Protein AF-A0A5D0RYV0-F1 (afdb_monomer_lite)

Secondary structure (DSSP, 8-state):
-GGGS-HHHHHHHHHHHHHHHHHHHHHHHHHHHH---HHHHHHHHHHHHHHHHHHHHHHHHHHHHHHHHHHHHHHHHHSPP-TT-PPPS--HHHHHHHHHHHHHSHHHHHHHHHHT--HHHHHHHHHHHHHHHHHHHHHHTSPPSS-HHHHHHHH--PPTT---------TTTTTSSSHHHHHHHHTTS-HHHHHHHHHHIIIIIS------HHHHHHHHHS-SS--HHHHHHHHHHHHHHHHHHHHHHHHHHHHHHHHHHHHHHHHHHHHHHHHHHHHHHHHHHHHHHHHHGGGS-GGGHHHHHHHHHHHHHHHHHHHHHHHHHHHHHHHHHHHHHHHTT-TTHHHHH-

Foldseek 3Di:
DLVVDPPLVSLLVVLLVLLLLVLVVQLVCCCVPVVDDNLRSLVVSLCVVVVVVVVLCVVPLVVVVVVLVVVVLVLQLAAAFDPPDQDDLDCLVLLLVLLVVVCVDPVNVVQCVVQVFDPVLVVVLSVVLSVVSVVLSVVVPDDPPDPVVVVCVVPDPDDDPDDDDPPDDCPVVVVVQDDPQLVSLVVGGDNVSSVVVSVSSVVGSRDDHRNNVNLVVQVVPDDPDDDPVVNVVSSVVSNVVSVVVVVVCVVVSVVVVVVSVVVVVSVVVSVVSSSVSNSVCSVCVVVCLVCVLVVDDPVCSVVVNVVVVVVSVVVSVVSVVVVVVLVVQLVVQLVVVVVVVDPCSSSVRD

Radius of gyration: 30.21 Å; chains: 1; bounding box: 83×58×81 Å

Structure (mmCIF, N/CA/C/O backbone):
data_AF-A0A5D0RYV0-F1
#
_entry.id   AF-A0A5D0RYV0-F1
#
loop_
_atom_site.group_PDB
_atom_site.id
_atom_site.type_symbol
_atom_site.label_atom_id
_atom_site.label_alt_id
_atom_site.label_comp_id
_atom_site.label_asym_id
_atom_site.label_entity_id
_atom_site.label_seq_id
_atom_site.pdbx_PDB_ins_code
_atom_site.Cartn_x
_atom_site.Cartn_y
_atom_site.Cartn_z
_atom_site.occupancy
_atom_site.B_iso_or_equiv
_atom_site.auth_seq_id
_atom_site.auth_comp_id
_atom_site.auth_asym_id
_atom_site.auth_atom_id
_atom_site.pdbx_PDB_model_num
ATOM 1 N N . MET A 1 1 ? 30.013 5.520 -9.179 1.00 45.16 1 MET A N 1
ATOM 2 C CA . MET A 1 1 ? 29.338 6.669 -9.825 1.00 45.16 1 MET A CA 1
ATOM 3 C C . MET A 1 1 ? 27.811 6.563 -9.749 1.00 45.16 1 MET A C 1
ATOM 5 O O . MET A 1 1 ? 27.213 7.519 -9.296 1.00 45.16 1 MET A O 1
ATOM 9 N N . LEU A 1 2 ? 27.179 5.417 -10.061 1.00 42.50 2 LEU A N 1
ATOM 10 C CA . LEU A 1 2 ? 25.737 5.194 -9.787 1.00 42.50 2 LEU A CA 1
ATOM 11 C C . LEU A 1 2 ? 25.376 5.233 -8.284 1.00 42.50 2 LEU A C 1
ATOM 13 O O . LEU A 1 2 ? 24.309 5.706 -7.934 1.00 42.50 2 LEU A O 1
ATOM 17 N N . LEU A 1 3 ? 26.299 4.837 -7.399 1.00 43.41 3 LEU A N 1
ATOM 18 C CA . LEU A 1 3 ? 26.130 4.887 -5.934 1.00 43.41 3 LEU A CA 1
ATOM 19 C C . LEU A 1 3 ? 26.176 6.304 -5.315 1.00 43.41 3 LEU A C 1
ATOM 21 O O . LEU A 1 3 ? 26.036 6.427 -4.106 1.00 43.41 3 LEU A O 1
ATOM 25 N N . LEU A 1 4 ? 26.398 7.358 -6.114 1.00 51.78 4 LEU A N 1
ATOM 26 C CA . LEU A 1 4 ? 26.372 8.761 -5.656 1.00 51.78 4 LEU A CA 1
ATOM 27 C C . LEU A 1 4 ? 25.066 9.485 -6.030 1.00 51.78 4 LEU A C 1
ATOM 29 O O . LEU A 1 4 ? 24.893 10.652 -5.693 1.00 51.78 4 LEU A O 1
ATOM 33 N N . LEU A 1 5 ? 24.166 8.821 -6.759 1.00 57.91 5 LEU A N 1
ATOM 34 C CA . LEU A 1 5 ? 22.847 9.351 -7.099 1.00 57.91 5 LEU A CA 1
ATOM 35 C C . LEU A 1 5 ? 21.869 9.045 -5.961 1.00 57.91 5 LEU A C 1
ATOM 37 O O . LEU A 1 5 ? 22.015 8.022 -5.290 1.00 57.91 5 LEU A O 1
ATOM 41 N N . SER A 1 6 ? 20.851 9.892 -5.765 1.00 78.19 6 SER A N 1
ATOM 42 C CA . SER A 1 6 ? 19.806 9.602 -4.775 1.00 78.19 6 SER A CA 1
ATOM 43 C C . SER A 1 6 ? 19.172 8.230 -5.051 1.00 78.19 6 SER A C 1
ATOM 45 O O . SER A 1 6 ? 19.124 7.767 -6.201 1.00 78.19 6 SER A O 1
ATOM 47 N N . SER A 1 7 ? 18.697 7.563 -3.997 1.00 74.81 7 SER A N 1
ATOM 48 C CA . SER A 1 7 ? 18.071 6.235 -4.087 1.00 74.81 7 SER A CA 1
ATOM 49 C C . SER A 1 7 ? 16.953 6.200 -5.136 1.00 74.81 7 SER A C 1
ATOM 51 O O . SER A 1 7 ? 16.871 5.255 -5.921 1.00 74.81 7 SER A O 1
ATOM 53 N N . THR A 1 8 ? 16.172 7.275 -5.234 1.00 75.56 8 THR A N 1
ATOM 54 C CA . THR A 1 8 ? 15.093 7.450 -6.211 1.00 75.56 8 THR A CA 1
ATOM 55 C C . THR A 1 8 ? 15.603 7.489 -7.651 1.00 75.56 8 THR A C 1
ATOM 57 O O . THR A 1 8 ? 15.066 6.799 -8.515 1.00 75.56 8 THR A O 1
ATOM 60 N N . ILE A 1 9 ? 16.666 8.251 -7.929 1.00 80.25 9 ILE A N 1
ATOM 61 C CA . ILE A 1 9 ? 17.225 8.359 -9.288 1.00 80.25 9 ILE A CA 1
ATOM 62 C C . ILE A 1 9 ? 17.815 7.016 -9.727 1.00 80.25 9 ILE A C 1
ATOM 64 O O . ILE A 1 9 ? 17.598 6.571 -10.856 1.00 80.25 9 ILE A O 1
ATOM 68 N N . SER A 1 10 ? 18.521 6.341 -8.819 1.00 79.44 10 SER A N 1
ATOM 69 C CA . SER A 1 10 ? 19.072 5.009 -9.072 1.00 79.44 10 SER A CA 1
ATOM 70 C C . SER A 1 10 ? 17.969 3.992 -9.374 1.00 79.44 10 SER A C 1
ATOM 72 O O . SER A 1 10 ? 18.087 3.233 -10.338 1.00 79.44 10 SER A O 1
ATOM 74 N N . ALA A 1 11 ? 16.872 4.019 -8.609 1.00 80.31 11 ALA A N 1
ATOM 75 C CA . ALA A 1 11 ? 15.706 3.176 -8.851 1.00 80.31 11 ALA A CA 1
ATOM 76 C C . ALA A 1 11 ? 15.096 3.444 -10.235 1.00 80.31 11 ALA A C 1
ATOM 78 O O . ALA A 1 11 ? 14.917 2.503 -11.005 1.00 80.31 11 ALA A O 1
ATOM 79 N N . ILE A 1 12 ? 14.859 4.711 -10.598 1.00 84.81 12 ILE A N 1
ATOM 80 C CA . ILE A 1 12 ? 14.308 5.088 -11.911 1.00 84.81 12 ILE A CA 1
ATOM 81 C C . ILE A 1 12 ? 15.167 4.526 -13.050 1.00 84.81 12 ILE A C 1
ATOM 83 O O . ILE A 1 12 ? 14.635 3.923 -13.984 1.00 84.81 12 ILE A O 1
ATOM 87 N N . ILE A 1 13 ? 16.493 4.680 -12.977 1.00 84.56 13 ILE A N 1
ATOM 88 C CA . ILE A 1 13 ? 17.414 4.191 -14.015 1.00 84.56 13 ILE A CA 1
ATOM 89 C C . ILE A 1 13 ? 17.370 2.661 -14.114 1.00 84.56 13 ILE A C 1
ATOM 91 O O . ILE A 1 13 ? 17.275 2.120 -15.219 1.00 84.56 13 ILE A O 1
ATOM 95 N N . LEU A 1 14 ? 17.428 1.963 -12.976 1.00 83.75 14 LEU A N 1
ATOM 96 C CA . LEU A 1 14 ? 17.408 0.500 -12.932 1.00 83.75 14 LEU A CA 1
ATOM 97 C C . LEU A 1 14 ? 16.086 -0.066 -13.458 1.00 83.75 14 LEU A C 1
ATOM 99 O O . LEU A 1 14 ? 16.111 -0.952 -14.312 1.00 83.75 14 LEU A O 1
ATOM 103 N N . PHE A 1 15 ? 14.948 0.473 -13.015 1.00 84.12 15 PHE A N 1
ATOM 104 C CA . PHE A 1 15 ? 13.630 0.057 -13.494 1.00 84.12 15 PHE A CA 1
ATOM 105 C C . PHE A 1 15 ? 13.459 0.338 -14.983 1.00 84.12 15 PHE A C 1
ATOM 107 O O . PHE A 1 15 ? 13.017 -0.538 -15.720 1.00 84.12 15 PHE A O 1
ATOM 114 N N . THR A 1 16 ? 13.887 1.511 -15.451 1.00 88.06 16 THR A N 1
ATOM 115 C CA . THR A 1 16 ? 13.861 1.849 -16.879 1.00 88.06 16 THR A CA 1
ATOM 116 C C . THR A 1 16 ? 14.656 0.832 -17.701 1.00 88.06 16 THR A C 1
ATOM 118 O O . THR A 1 16 ? 14.158 0.307 -18.695 1.00 88.06 16 THR A O 1
ATOM 121 N N . LEU A 1 17 ? 15.884 0.505 -17.284 1.00 85.19 17 LEU A N 1
ATOM 122 C CA . LEU A 1 17 ? 16.716 -0.487 -17.971 1.00 85.19 17 LEU A CA 1
ATOM 123 C C . LEU A 1 17 ? 16.089 -1.882 -17.950 1.00 85.19 17 LEU A C 1
ATOM 125 O O . LEU A 1 17 ? 16.069 -2.554 -18.983 1.00 85.19 17 LEU A O 1
ATOM 129 N N . ALA A 1 18 ? 15.566 -2.309 -16.801 1.00 83.56 18 ALA A N 1
ATOM 130 C CA . ALA A 1 18 ? 14.909 -3.600 -16.658 1.00 83.56 18 ALA A CA 1
ATOM 131 C C . ALA A 1 18 ? 13.697 -3.706 -17.591 1.00 83.56 18 ALA A C 1
ATOM 133 O O . ALA A 1 18 ? 13.612 -4.651 -18.372 1.00 83.56 18 ALA A O 1
ATOM 134 N N . ILE A 1 19 ? 12.812 -2.707 -17.593 1.00 85.81 19 ILE A N 1
ATOM 135 C CA . ILE A 1 19 ? 11.618 -2.702 -18.443 1.00 85.81 19 ILE A CA 1
ATOM 136 C C . ILE A 1 19 ? 12.000 -2.716 -19.922 1.00 85.81 19 ILE A C 1
ATOM 138 O O . ILE A 1 19 ? 11.414 -3.480 -20.683 1.00 85.81 19 ILE A O 1
ATOM 142 N N . VAL A 1 20 ? 13.014 -1.955 -20.347 1.00 86.56 20 VAL A N 1
ATOM 143 C CA . VAL A 1 20 ? 13.487 -1.993 -21.744 1.00 86.56 20 VAL A CA 1
ATOM 144 C C . VAL A 1 20 ? 13.953 -3.396 -22.144 1.00 86.56 20 VAL A C 1
ATOM 146 O O . VAL A 1 20 ? 13.649 -3.847 -23.251 1.00 86.56 20 VAL A O 1
ATOM 149 N N . LEU A 1 21 ? 14.640 -4.116 -21.253 1.00 84.25 21 LEU A N 1
ATOM 150 C CA . LEU A 1 21 ? 15.069 -5.495 -21.511 1.00 84.25 21 LEU A CA 1
ATOM 151 C C . LEU A 1 21 ? 13.894 -6.471 -21.616 1.00 84.25 21 LEU A C 1
ATOM 153 O O . LEU A 1 21 ? 13.962 -7.399 -22.420 1.00 84.25 21 LEU A O 1
ATOM 157 N N . VAL A 1 22 ? 12.821 -6.242 -20.856 1.00 83.81 22 VAL A N 1
ATOM 158 C CA . VAL A 1 22 ? 11.567 -7.012 -20.935 1.00 83.81 22 VAL A CA 1
ATOM 159 C C . VAL A 1 22 ? 10.785 -6.679 -22.209 1.00 83.81 22 VAL A C 1
ATOM 161 O O . VAL A 1 22 ? 10.195 -7.562 -22.832 1.00 83.81 22 VAL A O 1
ATOM 164 N N . LEU A 1 23 ? 10.818 -5.416 -22.643 1.00 86.88 23 LEU A N 1
ATOM 165 C CA . LEU A 1 23 ? 10.125 -4.947 -23.841 1.00 86.88 23 LEU A CA 1
ATOM 166 C C . LEU A 1 23 ? 10.770 -5.478 -25.129 1.00 86.88 23 LEU A C 1
ATOM 168 O O . LEU A 1 23 ? 10.094 -5.672 -26.136 1.00 86.88 23 LEU A O 1
ATOM 172 N N . GLU A 1 24 ? 12.082 -5.706 -25.136 1.00 84.44 24 GLU A N 1
ATOM 173 C CA . GLU A 1 24 ? 12.825 -6.064 -26.348 1.00 84.44 24 GLU A CA 1
ATOM 174 C C . GLU A 1 24 ? 12.414 -7.424 -26.964 1.00 84.44 24 GLU A C 1
ATOM 176 O O . GLU A 1 24 ? 12.189 -7.473 -28.181 1.00 84.44 24 GLU A O 1
ATOM 181 N N . PRO A 1 25 ? 12.213 -8.507 -26.181 1.00 84.44 25 PRO A N 1
ATOM 182 C CA . PRO A 1 25 ? 11.562 -9.731 -26.650 1.00 84.44 25 PRO A CA 1
ATOM 183 C C . PRO A 1 25 ? 10.180 -9.483 -27.262 1.00 84.44 25 PRO A C 1
ATOM 185 O O . PRO A 1 25 ? 9.881 -10.031 -28.325 1.00 84.44 25 PRO A O 1
ATOM 188 N N . TRP A 1 26 ? 9.360 -8.629 -26.639 1.00 86.62 26 TRP A N 1
ATOM 189 C CA . TRP A 1 26 ? 8.034 -8.273 -27.147 1.00 86.62 26 TRP A CA 1
ATOM 190 C C . TRP A 1 26 ? 8.111 -7.547 -28.493 1.00 86.62 26 TRP A C 1
ATOM 192 O O . TRP A 1 26 ? 7.383 -7.899 -29.420 1.00 86.62 26 TRP A O 1
ATOM 202 N N . ILE A 1 27 ? 9.017 -6.577 -28.648 1.00 86.69 27 ILE A N 1
ATOM 203 C CA . ILE A 1 27 ? 9.208 -5.852 -29.914 1.00 86.69 27 ILE A CA 1
ATOM 204 C C . ILE A 1 27 ? 9.582 -6.828 -31.035 1.00 86.69 27 ILE A C 1
ATOM 206 O O . ILE A 1 27 ? 9.050 -6.743 -32.142 1.00 86.69 27 ILE A O 1
ATOM 210 N N . HIS A 1 28 ? 10.480 -7.778 -30.760 1.00 85.62 28 HIS A N 1
ATOM 211 C CA . HIS A 1 28 ? 10.890 -8.760 -31.761 1.00 85.62 28 HIS A CA 1
ATOM 212 C C . HIS A 1 28 ? 9.762 -9.741 -32.105 1.00 85.62 28 HIS A C 1
ATOM 214 O O . HIS A 1 28 ? 9.513 -10.024 -33.278 1.00 85.62 28 HIS A O 1
ATOM 220 N N . PHE A 1 29 ? 9.055 -10.233 -31.087 1.00 86.81 29 PHE A N 1
ATOM 221 C CA . PHE A 1 29 ? 7.924 -11.138 -31.248 1.00 86.81 29 PHE A CA 1
ATOM 222 C C . PHE A 1 29 ? 6.779 -10.490 -32.030 1.00 86.81 29 PHE A C 1
ATOM 224 O O . PHE A 1 29 ? 6.274 -11.082 -32.981 1.00 86.81 29 PHE A O 1
ATOM 231 N N . SER A 1 30 ? 6.401 -9.264 -31.673 1.00 87.69 30 SER A N 1
ATOM 232 C CA . SER A 1 30 ? 5.294 -8.549 -32.306 1.00 87.69 30 SER A CA 1
ATOM 233 C C . SER A 1 30 ? 5.605 -8.129 -33.740 1.00 87.69 30 SER A C 1
ATOM 235 O O . SER A 1 30 ? 4.760 -8.293 -34.618 1.00 87.69 30 SER A O 1
ATOM 237 N N . GLY A 1 31 ? 6.840 -7.704 -34.018 1.00 86.06 31 GLY A N 1
ATOM 238 C CA . GLY A 1 31 ? 7.294 -7.453 -35.385 1.00 86.06 31 GLY A CA 1
ATOM 239 C C . GLY A 1 31 ? 7.273 -8.716 -36.253 1.00 86.06 31 GLY A C 1
ATOM 240 O O . GLY A 1 31 ? 6.809 -8.673 -37.388 1.00 86.06 31 GLY A O 1
ATOM 241 N N . LYS A 1 32 ? 7.713 -9.864 -35.718 1.00 87.94 32 LYS A N 1
ATOM 242 C CA . LYS A 1 32 ? 7.760 -11.132 -36.469 1.00 87.94 32 LYS A CA 1
ATOM 243 C C . LYS A 1 32 ? 6.385 -11.781 -36.659 1.00 87.94 32 LYS A C 1
ATOM 245 O O . LYS A 1 32 ? 6.136 -12.354 -37.713 1.00 87.94 32 LYS A O 1
ATOM 250 N N . LYS A 1 33 ? 5.523 -11.749 -35.637 1.00 89.62 33 LYS A N 1
ATOM 251 C CA . LYS A 1 33 ? 4.235 -12.464 -35.626 1.00 89.62 33 LYS A CA 1
ATOM 252 C C . LYS A 1 33 ? 3.070 -11.617 -36.138 1.00 89.62 33 LYS A C 1
ATOM 254 O O . LYS A 1 33 ? 2.188 -12.162 -36.790 1.00 89.62 33 LYS A O 1
ATOM 259 N N . PHE A 1 34 ? 3.064 -10.317 -35.845 1.00 86.12 34 PHE A N 1
ATOM 260 C CA . PHE A 1 34 ? 1.967 -9.404 -36.191 1.00 86.12 34 PHE A CA 1
ATOM 261 C C . PHE A 1 34 ? 2.352 -8.362 -37.252 1.00 86.12 34 PHE A C 1
ATOM 263 O O . PHE A 1 34 ? 1.497 -7.597 -37.684 1.00 86.12 34 PHE A O 1
ATOM 270 N N . GLY A 1 35 ? 3.619 -8.313 -37.684 1.00 88.69 35 GLY A N 1
ATOM 271 C CA . GLY A 1 35 ? 4.074 -7.380 -38.721 1.00 88.69 35 GLY A CA 1
ATOM 272 C C . GLY A 1 35 ? 4.125 -5.918 -38.267 1.00 88.69 35 GLY A C 1
ATOM 273 O O . GLY A 1 35 ? 4.115 -5.015 -39.098 1.00 88.69 35 GLY A O 1
ATOM 274 N N . PHE A 1 36 ? 4.152 -5.657 -36.958 1.00 88.31 36 PHE A N 1
ATOM 275 C CA . PHE A 1 36 ? 4.146 -4.292 -36.437 1.00 88.31 36 PHE A CA 1
ATOM 276 C C . PHE A 1 36 ? 5.466 -3.563 -36.695 1.00 88.31 36 PHE A C 1
ATOM 278 O O . PHE A 1 36 ? 6.555 -4.082 -36.435 1.00 88.31 36 PHE A O 1
ATOM 285 N N . ASN A 1 37 ? 5.365 -2.302 -37.121 1.00 87.88 37 ASN A N 1
ATOM 286 C CA . ASN A 1 37 ? 6.509 -1.399 -37.174 1.00 87.88 37 ASN A CA 1
ATOM 287 C C . ASN A 1 37 ? 7.037 -1.146 -35.753 1.00 87.88 37 ASN A C 1
ATOM 289 O O . ASN A 1 37 ? 6.264 -1.016 -34.805 1.00 87.88 37 ASN A O 1
ATOM 293 N N . ARG A 1 38 ? 8.361 -1.015 -35.601 1.00 82.31 38 ARG A N 1
ATOM 294 C CA . ARG A 1 38 ? 9.028 -0.822 -34.299 1.00 82.31 38 ARG A CA 1
ATOM 295 C C . ARG A 1 38 ? 8.374 0.228 -33.376 1.00 82.31 38 ARG A C 1
ATOM 297 O O . ARG A 1 38 ? 8.177 -0.110 -32.211 1.00 82.31 38 ARG A O 1
ATOM 304 N N . PRO A 1 39 ? 8.031 1.457 -33.822 1.00 85.25 39 PRO A N 1
ATOM 305 C CA . PRO A 1 39 ? 7.392 2.435 -32.936 1.00 85.25 39 PRO A CA 1
ATOM 306 C C . PRO A 1 39 ? 6.022 1.961 -32.430 1.00 85.25 39 PRO A C 1
ATOM 308 O O . PRO A 1 39 ? 5.716 2.142 -31.257 1.00 85.25 39 PRO A O 1
ATOM 311 N N . LEU A 1 40 ? 5.242 1.282 -33.277 1.00 86.31 40 LEU A N 1
ATOM 312 C CA . LEU A 1 40 ? 3.940 0.723 -32.911 1.00 86.31 40 LEU A CA 1
ATOM 313 C C . LEU A 1 40 ? 4.090 -0.427 -31.901 1.00 86.31 40 LEU A C 1
ATOM 315 O O . LEU A 1 40 ? 3.367 -0.483 -30.912 1.00 86.31 40 LEU A O 1
ATOM 319 N N . ALA A 1 41 ? 5.075 -1.306 -32.104 1.00 87.50 41 ALA A N 1
ATOM 320 C CA . ALA A 1 41 ? 5.386 -2.395 -31.179 1.00 87.50 41 ALA A CA 1
ATOM 321 C C . ALA A 1 41 ? 5.822 -1.890 -29.791 1.00 87.50 41 ALA A C 1
ATOM 323 O O . ALA A 1 41 ? 5.390 -2.442 -28.776 1.00 87.50 41 ALA A O 1
ATOM 324 N N . ILE A 1 42 ? 6.645 -0.832 -29.748 1.00 86.12 42 ILE A N 1
ATOM 325 C CA . ILE A 1 42 ? 7.052 -0.163 -28.501 1.00 86.12 42 ILE A CA 1
ATOM 326 C C . ILE A 1 42 ? 5.831 0.446 -27.816 1.00 86.12 42 ILE A C 1
ATOM 328 O O . ILE A 1 42 ? 5.614 0.174 -26.640 1.00 86.12 42 ILE A O 1
ATOM 332 N N . PHE A 1 43 ? 5.025 1.224 -28.546 1.00 86.81 43 PHE A N 1
ATOM 333 C CA . PHE A 1 43 ? 3.838 1.877 -27.996 1.00 86.81 43 PHE A CA 1
ATOM 334 C C . PHE A 1 43 ? 2.882 0.863 -27.361 1.00 86.81 43 PHE A C 1
ATOM 336 O O . PHE A 1 43 ? 2.564 0.980 -26.182 1.00 86.81 43 PHE A O 1
ATOM 343 N N . ILE A 1 44 ? 2.506 -0.186 -28.101 1.00 87.88 44 ILE A N 1
ATOM 344 C CA . ILE A 1 44 ? 1.613 -1.237 -27.596 1.00 87.88 44 ILE A CA 1
ATOM 345 C C . ILE A 1 44 ? 2.233 -1.946 -26.387 1.00 87.88 44 ILE A C 1
ATOM 347 O O . ILE A 1 44 ? 1.545 -2.176 -25.399 1.00 87.88 44 ILE A O 1
ATOM 351 N N . GLY A 1 45 ? 3.528 -2.272 -26.438 1.00 87.25 45 GLY A N 1
ATOM 352 C CA . GLY A 1 45 ? 4.207 -2.968 -25.343 1.00 87.25 45 GLY A CA 1
ATOM 353 C C . GLY A 1 45 ? 4.225 -2.161 -24.048 1.00 87.25 45 GLY A C 1
ATOM 354 O O . GLY A 1 45 ? 3.916 -2.695 -22.987 1.00 87.25 45 GLY A O 1
ATOM 355 N N . VAL A 1 46 ? 4.552 -0.870 -24.140 1.00 88.44 46 VAL A N 1
ATOM 356 C CA . VAL A 1 46 ? 4.553 0.046 -22.992 1.00 88.44 46 VAL A CA 1
ATOM 357 C C . VAL A 1 46 ? 3.135 0.203 -22.447 1.00 88.44 46 VAL A C 1
ATOM 359 O O . VAL A 1 46 ? 2.933 0.035 -21.249 1.00 88.44 46 VAL A O 1
ATOM 362 N N . VAL A 1 47 ? 2.145 0.452 -23.312 1.00 88.12 47 VAL A N 1
ATOM 363 C CA . VAL A 1 47 ? 0.743 0.608 -22.893 1.00 88.12 47 VAL A CA 1
ATOM 364 C C . VAL A 1 47 ? 0.246 -0.636 -22.162 1.00 88.12 47 VAL A C 1
ATOM 366 O O . VAL A 1 47 ? -0.281 -0.511 -21.065 1.00 88.12 47 VAL A O 1
ATOM 369 N N . VAL A 1 48 ? 0.455 -1.833 -22.716 1.00 88.69 48 VAL A N 1
ATOM 370 C CA . VAL A 1 48 ? 0.016 -3.089 -22.083 1.00 88.69 48 VAL A CA 1
ATOM 371 C C . VAL A 1 48 ? 0.701 -3.306 -20.734 1.00 88.69 48 VAL A C 1
ATOM 373 O O . VAL A 1 48 ? 0.038 -3.677 -19.769 1.00 88.69 48 VAL A O 1
ATOM 376 N N . LEU A 1 49 ? 2.009 -3.051 -20.645 1.00 86.19 49 LEU A N 1
ATOM 377 C CA . LEU A 1 49 ? 2.773 -3.249 -19.414 1.00 86.19 49 LEU A CA 1
ATOM 378 C C . LEU A 1 49 ? 2.303 -2.303 -18.303 1.00 86.19 49 LEU A C 1
ATOM 380 O O . LEU A 1 49 ? 2.009 -2.754 -17.198 1.00 86.19 49 LEU A O 1
ATOM 384 N N . PHE A 1 50 ? 2.189 -1.005 -18.591 1.00 85.69 50 PHE A N 1
ATOM 385 C CA . PHE A 1 50 ? 1.779 -0.026 -17.584 1.00 85.69 50 PHE A CA 1
ATOM 386 C C . PHE A 1 50 ? 0.291 -0.087 -17.262 1.00 85.69 50 PHE A C 1
ATOM 388 O O . PHE A 1 50 ? -0.074 0.143 -16.115 1.00 85.69 50 PHE A O 1
ATOM 395 N N . LEU A 1 51 ? -0.565 -0.458 -18.216 1.00 85.81 51 LEU A N 1
ATOM 396 C CA . LEU A 1 51 ? -1.972 -0.726 -17.931 1.00 85.81 51 LEU A CA 1
ATOM 397 C C . LEU A 1 51 ? -2.121 -1.960 -17.033 1.00 85.81 51 LEU A C 1
ATOM 399 O O . LEU A 1 51 ? -2.903 -1.929 -16.090 1.00 85.81 51 LEU A O 1
ATOM 403 N N . GLY A 1 52 ? -1.315 -3.004 -17.252 1.00 81.38 52 GLY A N 1
ATOM 404 C CA . GLY A 1 52 ? -1.227 -4.149 -16.346 1.00 81.38 52 GLY A CA 1
ATOM 405 C C . GLY A 1 52 ? -0.804 -3.747 -14.930 1.00 81.38 52 GLY A C 1
ATOM 406 O O . GLY A 1 52 ? -1.458 -4.138 -13.969 1.00 81.38 52 GLY A O 1
ATOM 407 N N . LEU A 1 53 ? 0.232 -2.911 -14.797 1.00 80.12 53 LEU A N 1
ATOM 408 C CA . LEU A 1 53 ? 0.663 -2.372 -13.499 1.00 80.12 53 LEU A CA 1
ATOM 409 C C . LEU A 1 53 ? -0.401 -1.480 -12.845 1.00 80.12 53 LEU A C 1
ATOM 411 O O . LEU A 1 53 ? -0.596 -1.558 -11.636 1.00 80.12 53 LEU A O 1
ATOM 415 N N . ALA A 1 54 ? -1.098 -0.650 -13.622 1.00 78.69 54 ALA A N 1
ATOM 416 C CA . ALA A 1 54 ? -2.154 0.222 -13.118 1.00 78.69 54 ALA A CA 1
ATOM 417 C C . ALA A 1 54 ? -3.344 -0.590 -12.597 1.00 78.69 54 ALA A C 1
ATOM 419 O O . ALA A 1 54 ? -3.817 -0.333 -11.496 1.00 78.69 54 ALA A O 1
ATOM 420 N N . VAL A 1 55 ? -3.781 -1.607 -13.348 1.00 78.25 55 VAL A N 1
ATOM 421 C CA . VAL A 1 55 ? -4.814 -2.547 -12.896 1.00 78.25 55 VAL A CA 1
ATOM 422 C C . VAL A 1 55 ? -4.349 -3.265 -11.634 1.00 78.25 55 VAL A C 1
ATOM 424 O O . VAL A 1 55 ? -5.092 -3.298 -10.660 1.00 78.25 55 VAL A O 1
ATOM 427 N N . LEU A 1 56 ? -3.114 -3.778 -11.610 1.00 73.69 56 LEU A N 1
ATOM 428 C CA . LEU A 1 56 ? -2.561 -4.427 -10.423 1.00 73.69 56 LEU A CA 1
ATOM 429 C C . LEU A 1 56 ? -2.637 -3.491 -9.209 1.00 73.69 56 LEU A C 1
ATOM 431 O O . LEU A 1 56 ? -3.200 -3.878 -8.195 1.00 73.69 56 LEU A O 1
ATOM 435 N N . SER A 1 57 ? -2.163 -2.250 -9.340 1.00 69.25 57 SER A N 1
ATOM 436 C CA . SER A 1 57 ? -2.182 -1.239 -8.276 1.00 69.25 57 SER A CA 1
ATOM 437 C C . SER A 1 57 ? -3.601 -0.898 -7.804 1.00 69.25 57 SER A C 1
ATOM 439 O O . SER A 1 57 ? -3.862 -0.897 -6.603 1.00 69.25 57 SER A O 1
ATOM 441 N N . LEU A 1 58 ? -4.542 -0.691 -8.733 1.00 69.81 58 LEU A N 1
ATOM 442 C CA . LEU A 1 58 ? -5.946 -0.395 -8.422 1.00 69.81 58 LEU A CA 1
ATOM 443 C C . LEU A 1 58 ? -6.628 -1.502 -7.612 1.00 69.81 58 LEU A C 1
ATOM 445 O O . LEU A 1 58 ? -7.514 -1.204 -6.820 1.00 69.81 58 LEU A O 1
ATOM 449 N N . TYR A 1 59 ? -6.226 -2.761 -7.791 1.00 68.44 59 TYR A N 1
ATOM 450 C CA . TYR A 1 59 ? -6.738 -3.874 -6.991 1.00 68.44 59 TYR A CA 1
ATOM 451 C C . TYR A 1 59 ? -5.932 -4.101 -5.705 1.00 68.44 59 TYR A C 1
ATOM 453 O O . TYR A 1 59 ? -6.519 -4.413 -4.669 1.00 68.44 59 TYR A O 1
ATOM 461 N N . LEU A 1 60 ? -4.603 -3.950 -5.748 1.00 65.12 60 LEU A N 1
ATOM 462 C CA . LEU A 1 60 ? -3.725 -4.223 -4.608 1.00 65.12 60 LEU A CA 1
ATOM 463 C C . LEU A 1 60 ? -3.883 -3.175 -3.510 1.00 65.12 60 LEU A C 1
ATOM 465 O O . LEU A 1 60 ? -3.977 -3.541 -2.346 1.00 65.12 60 LEU A O 1
ATOM 469 N N . VAL A 1 61 ? -3.914 -1.888 -3.865 1.00 65.00 61 VAL A N 1
ATOM 470 C CA . VAL A 1 61 ? -3.901 -0.798 -2.879 1.00 65.00 61 VAL A CA 1
ATOM 471 C C . VAL A 1 61 ? -5.139 -0.845 -1.978 1.00 65.00 61 VAL A C 1
ATOM 473 O O . VAL A 1 61 ? -4.954 -0.944 -0.765 1.00 65.00 61 VAL A O 1
ATOM 476 N N . PRO A 1 62 ? -6.384 -0.887 -2.495 1.00 56.59 62 PRO A N 1
ATOM 477 C CA . PRO A 1 62 ? -7.564 -0.985 -1.635 1.00 56.59 62 PRO A CA 1
ATOM 478 C C . PRO A 1 62 ? -7.593 -2.282 -0.823 1.00 56.59 62 PRO A C 1
ATOM 480 O O . PRO A 1 62 ? -8.053 -2.293 0.317 1.00 56.59 62 PRO A O 1
ATOM 483 N N . LEU A 1 63 ? -7.086 -3.385 -1.388 1.00 61.19 63 LEU A N 1
ATOM 484 C CA . LEU A 1 63 ? -7.025 -4.662 -0.684 1.00 61.19 63 LEU A CA 1
ATOM 485 C C . LEU A 1 63 ? -6.054 -4.609 0.499 1.00 61.19 63 LEU A C 1
ATOM 487 O O . LEU A 1 63 ? -6.409 -5.064 1.584 1.00 61.19 63 LEU A O 1
ATOM 491 N N . VAL A 1 64 ? -4.852 -4.068 0.287 1.00 59.31 64 VAL A N 1
ATOM 492 C CA . VAL A 1 64 ? -3.829 -3.904 1.325 1.00 59.31 64 VAL A CA 1
ATOM 493 C C . VAL A 1 64 ? -4.329 -2.961 2.407 1.00 59.31 64 VAL A C 1
ATOM 495 O O . VAL A 1 64 ? -4.216 -3.307 3.575 1.00 59.31 64 VAL A O 1
ATOM 498 N N . VAL A 1 65 ? -4.941 -1.833 2.034 1.00 58.75 65 VAL A N 1
ATOM 499 C CA . VAL A 1 65 ? -5.540 -0.895 2.995 1.00 58.75 65 VAL A CA 1
ATOM 500 C C . VAL A 1 65 ? -6.595 -1.606 3.839 1.00 58.75 65 VAL A C 1
ATOM 502 O O . VAL A 1 65 ? -6.468 -1.638 5.056 1.00 58.75 65 VAL A O 1
ATOM 505 N N . ARG A 1 66 ? -7.558 -2.297 3.215 1.00 56.75 66 ARG A N 1
ATOM 506 C CA . ARG A 1 66 ? -8.603 -3.028 3.948 1.00 56.75 66 ARG A CA 1
ATOM 507 C C . ARG A 1 66 ? -8.040 -4.120 4.863 1.00 56.75 66 ARG A C 1
ATOM 509 O O . ARG A 1 66 ? -8.550 -4.330 5.957 1.00 56.75 66 ARG A O 1
ATOM 516 N N . GLN A 1 67 ? -7.011 -4.848 4.427 1.00 57.47 67 GLN A N 1
ATOM 517 C CA . GLN A 1 67 ? -6.376 -5.864 5.272 1.00 57.47 67 GLN A CA 1
ATOM 518 C C . GLN A 1 67 ? -5.565 -5.254 6.414 1.00 57.47 67 GLN A C 1
ATOM 520 O O . GLN A 1 67 ? -5.564 -5.816 7.504 1.00 57.47 67 GLN A O 1
ATOM 525 N N . ALA A 1 68 ? -4.907 -4.119 6.182 1.00 57.03 68 ALA A N 1
ATOM 526 C CA . ALA A 1 68 ? -4.196 -3.387 7.218 1.00 57.03 68 ALA A CA 1
ATOM 527 C C . ALA A 1 68 ? -5.174 -2.874 8.285 1.00 57.03 68 ALA A C 1
ATOM 529 O O . ALA A 1 68 ? -4.903 -3.062 9.467 1.00 57.03 68 ALA A O 1
ATOM 530 N N . THR A 1 69 ? -6.334 -2.341 7.883 1.00 54.53 69 THR A N 1
ATOM 531 C CA . THR A 1 69 ? -7.416 -1.951 8.802 1.00 54.53 69 THR A CA 1
ATOM 532 C C . THR A 1 69 ? -7.919 -3.151 9.603 1.00 54.53 69 THR A C 1
ATOM 534 O O . THR A 1 69 ? -7.867 -3.131 10.825 1.00 54.53 69 THR A O 1
ATOM 537 N N . ASN A 1 70 ? -8.280 -4.260 8.946 1.00 56.59 70 ASN A N 1
ATOM 538 C CA . ASN A 1 70 ? -8.734 -5.470 9.645 1.00 56.59 70 ASN A CA 1
ATOM 539 C C . ASN A 1 70 ? -7.688 -6.025 10.625 1.00 56.59 70 ASN A C 1
ATOM 541 O O . ASN A 1 70 ? -8.030 -6.535 11.691 1.00 56.59 70 ASN A O 1
ATOM 545 N N . PHE A 1 71 ? -6.409 -5.971 10.249 1.00 60.34 71 PHE A N 1
ATOM 546 C CA . PHE A 1 71 ? -5.309 -6.378 11.115 1.00 60.34 71 PHE A CA 1
ATOM 547 C C . PHE A 1 71 ? -5.168 -5.436 12.311 1.00 60.34 71 PHE A C 1
ATOM 549 O O . PHE A 1 71 ? -4.988 -5.914 13.426 1.00 60.34 71 PHE A O 1
ATOM 556 N N . TYR A 1 72 ? -5.291 -4.125 12.102 1.00 61.19 72 TYR A N 1
ATOM 557 C CA . TYR A 1 72 ? -5.282 -3.143 13.180 1.00 61.19 72 TYR A CA 1
ATOM 558 C C . TYR A 1 72 ? -6.409 -3.400 14.181 1.00 61.19 72 TYR A C 1
ATOM 560 O O . TYR A 1 72 ? -6.123 -3.545 15.366 1.00 61.19 72 TYR A O 1
ATOM 568 N N . THR A 1 73 ? -7.648 -3.567 13.712 1.00 58.47 73 THR A N 1
ATOM 569 C CA . THR A 1 73 ? -8.800 -3.877 14.571 1.00 58.47 73 THR A CA 1
ATOM 570 C C . THR A 1 73 ? -8.585 -5.177 15.341 1.00 58.47 73 THR A C 1
ATOM 572 O O . THR A 1 73 ? -8.834 -5.231 16.538 1.00 58.47 73 THR A O 1
ATOM 575 N N . LEU A 1 74 ? -8.047 -6.219 14.694 1.00 63.00 74 LEU A N 1
ATOM 576 C CA . LEU A 1 74 ? -7.735 -7.490 15.354 1.00 63.00 74 LEU A CA 1
ATOM 577 C C . LEU A 1 74 ? -6.673 -7.328 16.447 1.00 63.00 74 LEU A C 1
ATOM 579 O O . LEU A 1 74 ? -6.800 -7.916 17.519 1.00 63.00 74 LEU A O 1
ATOM 583 N N . VAL A 1 75 ? -5.618 -6.561 16.173 1.00 64.00 75 VAL A N 1
ATOM 584 C CA . VAL A 1 75 ? -4.544 -6.285 17.134 1.00 64.00 75 VAL A CA 1
ATOM 585 C C . VAL A 1 75 ? -5.071 -5.442 18.294 1.00 64.00 75 VAL A C 1
ATOM 587 O O . VAL A 1 75 ? -4.753 -5.734 19.443 1.00 64.00 75 VAL A O 1
ATOM 590 N N . PHE A 1 76 ? -5.910 -4.448 18.015 1.00 63.75 76 PHE A N 1
ATOM 591 C CA . PHE A 1 76 ? -6.551 -3.610 19.020 1.00 63.75 76 PHE A CA 1
ATOM 592 C C . PHE A 1 76 ? -7.478 -4.429 19.931 1.00 63.75 76 PHE A C 1
ATOM 594 O O . PHE A 1 76 ? -7.273 -4.444 21.142 1.00 63.75 76 PHE A O 1
ATOM 601 N N . ASP A 1 77 ? -8.388 -5.214 19.342 1.00 65.06 77 ASP A N 1
ATOM 602 C CA . ASP A 1 77 ? -9.310 -6.131 20.033 1.00 65.06 77 ASP A CA 1
ATOM 603 C C . ASP A 1 77 ? -8.587 -7.232 20.833 1.00 65.06 77 ASP A C 1
ATOM 605 O O . ASP A 1 77 ? -9.195 -7.927 21.656 1.00 65.06 77 ASP A O 1
ATOM 609 N N . PHE A 1 78 ? -7.303 -7.469 20.549 1.00 73.94 78 PHE A N 1
ATOM 610 C CA . PHE A 1 78 ? -6.490 -8.433 21.276 1.00 73.94 78 PHE A CA 1
ATOM 611 C C . PHE A 1 78 ? -5.950 -7.864 22.586 1.00 73.94 78 PHE A C 1
ATOM 613 O O . PHE A 1 78 ? -5.905 -8.609 23.556 1.00 73.94 78 PHE A O 1
ATOM 620 N N . PHE A 1 79 ? -5.553 -6.592 22.650 1.00 77.69 79 PHE A N 1
ATOM 621 C CA . PHE A 1 79 ? -4.907 -6.014 23.837 1.00 77.69 79 PHE A CA 1
ATOM 622 C C . PHE A 1 79 ? -5.888 -5.734 24.997 1.00 77.69 79 PHE A C 1
ATOM 624 O O . PHE A 1 79 ? -7.092 -5.710 24.774 1.00 77.69 79 PHE A O 1
ATOM 631 N N . PRO A 1 80 ? -5.427 -5.572 26.251 1.00 67.75 80 PRO A N 1
ATOM 632 C CA . PRO A 1 80 ? -6.286 -5.203 27.379 1.00 67.75 80 PRO A CA 1
ATOM 633 C C . PRO A 1 80 ? -6.939 -3.831 27.181 1.00 67.75 80 PRO A C 1
ATOM 635 O O . PRO A 1 80 ? -6.342 -2.952 26.553 1.00 67.75 80 PRO A O 1
ATOM 638 N N . ALA A 1 81 ? -8.138 -3.646 27.738 1.00 60.44 81 ALA A N 1
ATOM 639 C CA . ALA A 1 81 ? -8.695 -2.312 27.908 1.00 60.44 81 ALA A CA 1
ATOM 640 C C . ALA A 1 81 ? -7.934 -1.622 29.056 1.00 60.44 81 ALA A C 1
ATOM 642 O O . ALA A 1 81 ? -7.753 -2.201 30.132 1.00 60.44 81 ALA A O 1
ATOM 643 N N . ASP A 1 82 ? -7.427 -0.417 28.807 1.00 55.81 82 ASP A N 1
ATOM 644 C CA . ASP A 1 82 ? -6.889 0.457 29.853 1.00 55.81 82 ASP A CA 1
ATOM 645 C C . ASP A 1 82 ? -7.794 1.688 29.930 1.00 55.81 82 ASP A C 1
ATOM 647 O O . ASP A 1 82 ? -8.127 2.266 28.891 1.00 55.81 82 ASP A O 1
ATOM 651 N N . ASP A 1 83 ? -8.198 2.077 31.140 1.00 44.69 83 ASP A N 1
ATOM 652 C CA . ASP A 1 83 ? -9.174 3.156 31.375 1.00 44.69 83 ASP A CA 1
ATOM 653 C C . ASP A 1 83 ? -8.692 4.522 30.841 1.00 44.69 83 ASP A C 1
ATOM 655 O O . ASP A 1 83 ? -9.506 5.357 30.452 1.00 44.69 83 ASP A O 1
ATOM 659 N N . ASP A 1 84 ? -7.373 4.716 30.730 1.00 42.34 84 ASP A N 1
ATOM 660 C CA . ASP A 1 84 ? -6.733 5.930 30.194 1.00 42.34 84 ASP A CA 1
ATOM 661 C C . ASP A 1 84 ? -6.484 5.880 28.679 1.00 42.34 84 ASP A C 1
ATOM 663 O O . ASP A 1 84 ? -5.854 6.767 28.100 1.00 42.34 84 ASP A O 1
ATOM 667 N N . SER A 1 85 ? -6.944 4.830 27.997 1.00 44.66 85 SER A N 1
ATOM 668 C CA . SER A 1 85 ? -6.692 4.686 26.571 1.00 44.66 85 SER A CA 1
ATOM 669 C C . SER A 1 85 ? -7.738 5.372 25.701 1.00 44.66 85 SER A C 1
ATOM 671 O O . SER A 1 85 ? -8.494 4.725 24.978 1.00 44.66 85 SER A O 1
ATOM 673 N N . SER A 1 86 ? -7.702 6.706 25.688 1.00 40.28 86 SER A N 1
ATOM 674 C CA . SER A 1 86 ? -8.222 7.467 24.554 1.00 40.28 86 SER A CA 1
ATOM 675 C C . SER A 1 86 ? -7.593 6.915 23.269 1.00 40.28 86 SER A C 1
ATOM 677 O O . SER A 1 86 ? -6.394 6.607 23.178 1.00 40.28 86 SER A O 1
ATOM 679 N N . VAL A 1 87 ? -8.451 6.615 22.303 1.00 40.41 87 VAL A N 1
ATOM 680 C CA . VAL A 1 87 ? -8.045 5.936 21.080 1.00 40.41 87 VAL A CA 1
ATOM 681 C C . VAL A 1 87 ? -7.231 6.907 20.247 1.00 40.41 87 VAL A C 1
ATOM 683 O O . VAL A 1 87 ? -7.598 8.061 20.049 1.00 40.41 87 VAL A O 1
ATOM 686 N N . SER A 1 88 ? -6.102 6.404 19.758 1.00 43.00 88 SER A N 1
ATOM 687 C CA . SER A 1 88 ? -5.332 7.035 18.698 1.00 43.00 88 SER A CA 1
ATOM 688 C C . SER A 1 88 ? -6.277 7.370 17.546 1.00 43.00 88 SER A C 1
ATOM 690 O O . SER A 1 88 ? -6.843 6.451 16.960 1.00 43.00 88 SER A O 1
ATOM 692 N N . MET A 1 89 ? -6.405 8.662 17.230 1.00 42.22 89 MET A N 1
ATOM 693 C CA . MET A 1 89 ? -7.076 9.242 16.060 1.00 42.22 89 MET A CA 1
ATOM 694 C C . MET A 1 89 ? -6.558 8.613 14.755 1.00 42.22 89 MET A C 1
ATOM 696 O O . MET A 1 89 ? -5.780 9.227 14.041 1.00 42.22 89 MET A O 1
ATOM 700 N N . LEU A 1 90 ? -6.901 7.361 14.451 1.00 45.03 90 LEU A N 1
ATOM 701 C CA . LEU A 1 90 ? -6.435 6.657 13.247 1.00 45.03 90 LEU A CA 1
ATOM 702 C C . LEU A 1 90 ? -7.515 5.844 12.545 1.00 45.03 90 LEU A C 1
ATOM 704 O O . LEU A 1 90 ? -7.259 5.312 11.468 1.00 45.03 90 LEU A O 1
ATOM 708 N N . ASP A 1 91 ? -8.722 5.773 13.107 1.00 52.81 91 ASP A N 1
ATOM 709 C CA . ASP A 1 91 ? -9.833 5.137 12.415 1.00 52.81 91 ASP A CA 1
ATOM 710 C C . ASP A 1 91 ? -11.094 5.989 12.468 1.00 52.81 91 ASP A C 1
ATOM 712 O O . ASP A 1 91 ? -12.039 5.729 13.210 1.00 52.81 91 ASP A O 1
ATOM 716 N N . TYR A 1 92 ? -11.092 7.025 11.631 1.00 57.62 92 TYR A N 1
ATOM 717 C CA . TYR A 1 92 ? -12.283 7.809 11.332 1.00 57.62 92 TYR A CA 1
ATOM 718 C C . TYR A 1 92 ? -13.477 6.913 10.937 1.00 57.62 92 TYR A C 1
ATOM 720 O O . TYR A 1 92 ? -14.605 7.225 11.293 1.00 57.62 92 TYR A O 1
ATOM 728 N N . THR A 1 93 ? -13.239 5.755 10.306 1.00 56.12 93 THR A N 1
ATOM 729 C CA . THR A 1 93 ? -14.288 4.768 9.985 1.00 56.12 93 THR A CA 1
ATOM 730 C C . THR A 1 93 ? -14.943 4.199 11.243 1.00 56.12 93 THR A C 1
ATOM 732 O O . THR A 1 93 ? -16.161 4.085 11.300 1.00 56.12 93 THR A O 1
ATOM 735 N N . THR A 1 94 ? -14.154 3.888 12.274 1.00 59.38 94 THR A N 1
ATOM 736 C CA . THR A 1 94 ? -14.689 3.418 13.561 1.00 59.38 94 THR A CA 1
ATOM 737 C C . THR A 1 94 ? -15.454 4.536 14.281 1.00 59.38 94 THR A C 1
ATOM 739 O O . THR A 1 94 ? -16.485 4.281 14.895 1.00 59.38 94 THR A O 1
ATOM 742 N N . VAL A 1 95 ? -15.017 5.794 14.152 1.00 66.81 95 VAL A N 1
ATOM 743 C CA . VAL A 1 95 ? -15.780 6.950 14.659 1.00 66.81 95 VAL A CA 1
ATOM 744 C C . VAL A 1 95 ? -17.122 7.081 13.928 1.00 66.81 95 VAL A C 1
ATOM 746 O O . VAL A 1 95 ? -18.144 7.308 14.571 1.00 66.81 95 VAL A O 1
ATOM 749 N N . GLU A 1 96 ? -17.162 6.886 12.604 1.00 72.25 96 GLU A N 1
ATOM 750 C CA . GLU A 1 96 ? -18.417 6.872 11.838 1.00 72.25 96 GLU A CA 1
ATOM 751 C C . GLU A 1 96 ? -19.364 5.748 12.285 1.00 72.25 96 GLU A C 1
ATOM 753 O O . GLU A 1 96 ? -20.563 5.999 12.425 1.00 72.25 96 GLU A O 1
ATOM 758 N N . GLU A 1 97 ? -18.838 4.545 12.539 1.00 69.88 97 GLU A N 1
ATOM 759 C CA . GLU A 1 97 ? -19.604 3.396 13.039 1.00 69.88 97 GLU A CA 1
ATOM 760 C C . GLU A 1 97 ? -20.154 3.645 14.452 1.00 69.88 97 GLU A C 1
ATOM 762 O O . GLU A 1 97 ? -21.341 3.427 14.692 1.00 69.88 97 GLU A O 1
ATOM 767 N N . ASN A 1 98 ? -19.334 4.185 15.359 1.00 72.38 98 ASN A N 1
ATOM 768 C CA . ASN A 1 98 ? -19.751 4.542 16.715 1.00 72.38 98 ASN A CA 1
ATOM 769 C C . ASN A 1 98 ? -20.833 5.629 16.706 1.00 72.38 98 ASN A C 1
ATOM 771 O O . ASN A 1 98 ? -21.806 5.546 17.454 1.00 72.38 98 ASN A O 1
ATOM 775 N N . ILE A 1 99 ? -20.699 6.640 15.840 1.00 81.06 99 ILE A N 1
ATOM 776 C CA . ILE A 1 99 ? -21.744 7.648 15.628 1.00 81.06 99 ILE A CA 1
ATOM 777 C C . ILE A 1 99 ? -23.034 6.947 15.187 1.00 81.06 99 ILE A C 1
ATOM 779 O O . ILE A 1 99 ? -24.091 7.164 15.779 1.00 81.06 99 ILE A O 1
ATOM 783 N N . ASP A 1 100 ? -22.971 6.066 14.190 1.00 81.62 100 ASP A N 1
ATOM 784 C CA . ASP A 1 100 ? -24.159 5.359 13.714 1.00 81.62 100 ASP A CA 1
ATOM 785 C C . ASP A 1 100 ? -24.801 4.483 14.803 1.00 81.62 100 ASP A C 1
ATOM 787 O O . ASP A 1 100 ? -26.032 4.441 14.888 1.00 81.62 100 ASP A O 1
ATOM 791 N N . GLU A 1 101 ? -24.007 3.858 15.673 1.00 80.00 101 GLU A N 1
ATOM 792 C CA . GLU A 1 101 ? -24.477 3.069 16.816 1.00 80.00 101 GLU A CA 1
ATOM 793 C C . GLU A 1 101 ? -25.153 3.936 17.890 1.00 80.00 101 GLU A C 1
ATOM 795 O O . GLU A 1 101 ? -26.269 3.620 18.311 1.00 80.00 101 GLU A O 1
ATOM 800 N N . ILE A 1 102 ? -24.552 5.073 18.264 1.00 83.81 102 ILE A N 1
ATOM 801 C CA . ILE A 1 102 ? -25.124 6.032 19.228 1.00 83.81 102 ILE A CA 1
ATOM 802 C C . ILE A 1 102 ? -26.519 6.464 18.774 1.00 83.81 102 ILE A C 1
ATOM 804 O O . ILE A 1 102 ? -27.483 6.392 19.540 1.00 83.81 102 ILE A O 1
ATOM 808 N N . PHE A 1 103 ? -26.653 6.844 17.502 1.00 85.12 103 PHE A N 1
ATOM 809 C CA . PHE A 1 103 ? -27.924 7.279 16.921 1.00 85.12 103 PHE A CA 1
ATOM 810 C C . PHE A 1 103 ? -28.911 6.134 16.637 1.00 85.12 103 PHE A C 1
ATOM 812 O O . PHE A 1 103 ? -30.076 6.406 16.345 1.00 85.12 103 PHE A O 1
ATOM 819 N N . SER A 1 104 ? -28.470 4.876 16.709 1.00 83.75 104 SER A N 1
ATOM 820 C CA . SER A 1 104 ? -29.322 3.686 16.558 1.00 83.75 104 SER A CA 1
ATOM 821 C C . SER A 1 104 ? -29.745 3.081 17.900 1.00 83.75 104 SER A C 1
ATOM 823 O O . SER A 1 104 ? -30.534 2.135 17.922 1.00 83.75 104 SER A O 1
ATOM 825 N N . SER A 1 105 ? -29.240 3.609 19.020 1.00 84.56 105 SER A N 1
ATOM 826 C CA . SER A 1 105 ? -29.610 3.145 20.355 1.00 84.56 105 SER A CA 1
ATOM 827 C C . SER A 1 105 ? -31.090 3.411 20.656 1.00 84.56 105 SER A C 1
ATOM 829 O O . SER A 1 105 ? -31.671 4.412 20.235 1.00 84.56 105 SER A O 1
ATOM 831 N N . GLU A 1 106 ? -31.717 2.512 21.418 1.00 80.25 106 GLU A N 1
ATOM 832 C CA . GLU A 1 106 ? -33.142 2.609 21.762 1.00 80.25 106 GLU A CA 1
ATOM 833 C C . GLU A 1 106 ? -33.472 3.929 22.483 1.00 80.25 106 GLU A C 1
ATOM 835 O O . GLU A 1 106 ? -34.523 4.531 22.258 1.00 80.25 106 GLU A O 1
ATOM 840 N N . GLU A 1 107 ? -32.557 4.431 23.315 1.00 84.12 107 GLU A N 1
ATOM 841 C CA . GLU A 1 107 ? -32.724 5.712 23.999 1.00 84.12 107 GLU A CA 1
ATOM 842 C C . GLU A 1 107 ? -32.576 6.913 23.047 1.00 84.12 107 GLU A C 1
ATOM 844 O O . GLU A 1 107 ? -33.374 7.851 23.129 1.00 84.12 107 GLU A O 1
ATOM 849 N N . ALA A 1 108 ? -31.633 6.865 22.099 1.00 84.19 108 ALA A N 1
ATOM 850 C CA . ALA A 1 108 ? -31.469 7.899 21.079 1.00 84.19 108 ALA A CA 1
ATOM 851 C C . ALA A 1 108 ? -32.695 8.008 20.167 1.00 84.19 108 ALA A C 1
ATOM 853 O O . ALA A 1 108 ? -33.215 9.108 19.978 1.00 84.19 108 ALA A O 1
ATOM 854 N N . VAL A 1 109 ? -33.206 6.880 19.664 1.00 84.75 109 VAL A N 1
ATOM 855 C CA . VAL A 1 109 ? -34.398 6.842 18.799 1.00 84.75 109 VAL A CA 1
ATOM 856 C C . VAL A 1 109 ? -35.601 7.457 19.518 1.00 84.75 109 VAL A C 1
ATOM 858 O O . VAL A 1 109 ? -36.246 8.361 18.993 1.00 84.75 109 VAL A O 1
ATOM 861 N N . ASN A 1 110 ? -35.831 7.078 20.778 1.00 84.06 110 ASN A N 1
ATOM 862 C CA . ASN A 1 110 ? -36.919 7.630 21.587 1.00 84.06 110 ASN A CA 1
ATOM 863 C C . ASN A 1 110 ? -36.798 9.148 21.828 1.00 84.06 110 ASN A C 1
ATOM 865 O O . ASN A 1 110 ? -37.814 9.839 21.950 1.00 84.06 110 ASN A O 1
ATOM 869 N N . ARG A 1 111 ? -35.577 9.683 21.950 1.00 85.31 111 ARG A N 1
ATOM 870 C CA . ARG A 1 111 ? -35.337 11.125 22.134 1.00 85.31 111 ARG A CA 1
ATOM 871 C C . ARG A 1 111 ? -35.504 11.903 20.829 1.00 85.31 111 ARG A C 1
ATOM 873 O O . ARG A 1 111 ? -36.101 12.976 20.853 1.00 85.31 111 ARG A O 1
ATOM 880 N N . LEU A 1 112 ? -35.050 11.350 19.705 1.00 87.12 112 LEU A N 1
ATOM 881 C CA . LEU A 1 112 ? -35.210 11.944 18.373 1.00 87.12 112 LEU A CA 1
ATOM 882 C C . LEU A 1 112 ? -36.683 11.985 17.943 1.00 87.12 112 LEU A C 1
ATOM 884 O O . LEU A 1 112 ? -37.150 13.021 17.466 1.00 87.12 112 LEU A O 1
ATOM 888 N N . ASP A 1 113 ? -37.435 10.918 18.223 1.00 84.69 113 ASP A N 1
ATOM 889 C CA . ASP A 1 113 ? -38.879 10.854 17.974 1.00 84.69 113 ASP A CA 1
ATOM 890 C C . ASP A 1 113 ? -39.643 11.902 18.799 1.00 84.69 113 ASP A C 1
ATOM 892 O O . ASP A 1 113 ? -40.529 12.589 18.288 1.00 84.69 113 ASP A O 1
ATOM 896 N N . LYS A 1 114 ? -39.272 12.085 20.076 1.00 86.12 114 LYS A N 1
ATOM 897 C CA . LYS A 1 114 ? -39.844 13.134 20.944 1.00 86.12 114 LYS A CA 1
ATOM 898 C C . LYS A 1 114 ? -39.474 14.547 20.497 1.00 86.12 114 LYS A C 1
ATOM 900 O O . LYS A 1 114 ? -40.271 15.463 20.689 1.00 86.12 114 LYS A O 1
ATOM 905 N N . ALA A 1 115 ? -38.288 14.723 19.921 1.00 83.50 115 ALA A N 1
ATOM 906 C CA . ALA A 1 115 ? -37.829 15.992 19.371 1.00 83.50 115 ALA A CA 1
ATOM 907 C C . ALA A 1 115 ? -38.483 16.330 18.015 1.00 83.50 115 ALA A C 1
ATOM 909 O O . ALA A 1 115 ? -38.371 17.466 17.559 1.00 83.50 115 ALA A O 1
ATOM 910 N N . GLY A 1 116 ? -39.201 15.385 17.392 1.00 82.69 116 GLY A N 1
ATOM 911 C CA . GLY A 1 116 ? -39.942 15.608 16.148 1.00 82.69 116 GLY A CA 1
ATOM 912 C C . GLY A 1 116 ? -39.049 15.815 14.922 1.00 82.69 116 GLY A C 1
ATOM 913 O O . GLY A 1 116 ? -39.459 16.488 13.977 1.00 82.69 116 GLY A O 1
ATOM 914 N N . VAL A 1 117 ? -37.831 15.272 14.950 1.00 85.19 117 VAL A N 1
ATOM 915 C CA . VAL A 1 117 ? -36.832 15.424 13.883 1.00 85.19 117 VAL A CA 1
ATOM 916 C C . VAL A 1 117 ? -37.136 14.447 12.750 1.00 85.19 117 VAL A C 1
ATOM 918 O O . VAL A 1 117 ? -37.417 13.275 12.996 1.00 85.19 117 VAL A O 1
ATOM 921 N N . SER A 1 118 ? -37.087 14.904 11.496 1.00 85.56 118 SER A N 1
ATOM 922 C CA . SER A 1 118 ? -37.307 14.010 10.355 1.00 85.56 118 SER A CA 1
ATOM 923 C C . SER A 1 118 ? -36.102 13.080 10.113 1.00 85.56 118 SER A C 1
ATOM 925 O O . SER A 1 118 ? -34.971 13.448 10.436 1.00 85.56 118 SER A O 1
ATOM 927 N N . PRO A 1 119 ? -36.291 11.906 9.479 1.00 82.62 119 PRO A N 1
ATOM 928 C CA . PRO A 1 119 ? -35.180 11.025 9.103 1.00 82.62 119 PRO A CA 1
ATOM 929 C C . PRO A 1 119 ? -34.117 11.726 8.243 1.00 82.62 119 PRO A C 1
ATOM 931 O O . PRO A 1 119 ? -32.925 11.544 8.457 1.00 82.62 119 PRO A O 1
ATOM 934 N N . GLU A 1 120 ? -34.546 12.602 7.331 1.00 82.94 120 GLU A N 1
ATOM 935 C CA . GLU A 1 120 ? -33.653 13.391 6.472 1.00 82.94 120 GLU A CA 1
ATOM 936 C C . GLU A 1 120 ? -32.794 14.377 7.283 1.00 82.94 120 GLU A C 1
ATOM 938 O O . GLU A 1 120 ? -31.612 14.553 6.999 1.00 82.94 120 GLU A O 1
ATOM 943 N N . GLN A 1 121 ? -33.368 14.989 8.325 1.00 84.44 121 GLN A N 1
ATOM 944 C CA . GLN A 1 121 ? -32.639 15.872 9.240 1.00 84.44 121 GLN A CA 1
ATOM 945 C C . GLN A 1 121 ? -31.656 15.098 10.125 1.00 84.44 121 GLN A C 1
ATOM 947 O O . GLN A 1 121 ? -30.582 15.613 10.431 1.00 84.44 121 GLN A O 1
ATOM 952 N N . ILE A 1 122 ? -31.998 13.866 10.518 1.00 84.12 122 ILE A N 1
ATOM 953 C CA . ILE A 1 122 ? -31.096 12.979 11.262 1.00 84.12 122 ILE A CA 1
ATOM 954 C C . ILE A 1 122 ? -29.888 12.613 10.395 1.00 84.12 122 ILE A C 1
ATOM 956 O O . ILE A 1 122 ? -28.758 12.714 10.868 1.00 84.12 122 ILE A O 1
ATOM 960 N N . ASP A 1 123 ? -30.104 12.248 9.132 1.00 84.56 123 ASP A N 1
ATOM 961 C CA . ASP A 1 123 ? -29.022 11.889 8.211 1.00 84.56 123 ASP A CA 1
ATOM 962 C C . ASP A 1 123 ? -28.104 13.085 7.905 1.00 84.56 123 ASP A C 1
ATOM 964 O O . ASP A 1 123 ? -26.879 12.953 7.936 1.00 84.56 123 ASP A O 1
ATOM 968 N N . GLU A 1 124 ? -28.669 14.278 7.682 1.00 85.81 124 GLU A N 1
ATOM 969 C CA . GLU A 1 124 ? -27.883 15.502 7.474 1.00 85.81 124 GLU A CA 1
ATOM 970 C C . GLU A 1 124 ? -27.065 15.876 8.723 1.00 85.81 124 GLU A C 1
ATOM 972 O O . GLU A 1 124 ? -25.889 16.235 8.624 1.00 85.81 124 GLU A O 1
ATOM 977 N N . MET A 1 125 ? -27.664 15.757 9.912 1.00 88.44 125 MET A N 1
ATOM 978 C CA . MET A 1 125 ? -26.987 16.006 11.184 1.00 88.44 125 MET A CA 1
ATOM 979 C C . MET A 1 125 ? -25.849 15.007 11.418 1.00 88.44 125 MET A C 1
ATOM 981 O O . MET A 1 125 ? -24.737 15.424 11.744 1.00 88.44 125 MET A O 1
ATOM 985 N N . LYS A 1 126 ? -26.088 13.705 11.202 1.00 85.31 126 LYS A N 1
ATOM 986 C CA . LYS A 1 126 ? -25.050 12.665 11.276 1.00 85.31 126 LYS A CA 1
ATOM 987 C C . LYS A 1 126 ? -23.887 12.983 10.352 1.00 85.31 126 LYS A C 1
ATOM 989 O O . LYS A 1 126 ? -22.743 12.906 10.786 1.00 85.31 126 LYS A O 1
ATOM 994 N N . GLN A 1 127 ? -24.167 13.383 9.112 1.00 84.56 127 GLN A N 1
ATOM 995 C CA . GLN A 1 127 ? -23.120 13.725 8.156 1.00 84.56 127 GLN A CA 1
ATOM 996 C C . GLN A 1 127 ? -22.282 14.918 8.631 1.00 84.56 127 GLN A C 1
ATOM 998 O O . GLN A 1 127 ? -21.060 14.857 8.564 1.00 84.56 127 GLN A O 1
ATOM 1003 N N . LYS A 1 128 ? -22.904 15.964 9.192 1.00 84.06 128 LYS A N 1
ATOM 1004 C CA . LYS A 1 128 ? -22.172 17.115 9.751 1.00 84.06 128 LYS A CA 1
ATOM 1005 C C . LYS A 1 128 ? -21.322 16.756 10.968 1.00 84.06 128 LYS A C 1
ATOM 1007 O O . LYS A 1 128 ? -20.232 17.296 11.119 1.00 84.06 128 LYS A O 1
ATOM 1012 N N . ILE A 1 129 ? -21.801 15.853 11.823 1.00 83.50 129 ILE A N 1
ATOM 1013 C CA . ILE A 1 129 ? -21.034 15.351 12.973 1.00 83.50 129 ILE A CA 1
ATOM 1014 C C . ILE A 1 129 ? -19.838 14.525 12.486 1.00 83.50 129 ILE A C 1
ATOM 1016 O O . ILE A 1 129 ? -18.723 14.726 12.959 1.00 83.50 129 ILE A O 1
ATOM 1020 N N . LYS A 1 130 ? -20.050 13.644 11.503 1.00 82.06 130 LYS A N 1
ATOM 1021 C CA . LYS A 1 130 ? -18.990 12.871 10.847 1.00 82.06 130 LYS A CA 1
ATOM 1022 C C . LYS A 1 130 ? -17.938 13.806 10.233 1.00 82.06 130 LYS A C 1
ATOM 1024 O O . LYS A 1 130 ? -16.768 13.729 10.594 1.00 82.06 130 LYS A O 1
ATOM 1029 N N . ASP A 1 131 ? -18.353 14.788 9.436 1.00 79.56 131 ASP A N 1
ATOM 1030 C CA . ASP A 1 131 ? -17.454 15.785 8.841 1.00 79.56 131 ASP A CA 1
ATOM 1031 C C . ASP A 1 131 ? -16.690 16.607 9.903 1.00 79.56 131 ASP A C 1
ATOM 1033 O O . ASP A 1 131 ? -15.510 16.911 9.718 1.00 79.56 131 ASP A O 1
ATOM 1037 N N . TYR A 1 132 ? -17.323 16.923 11.040 1.00 80.38 132 TYR A N 1
ATOM 1038 C CA . TYR A 1 132 ? -16.663 17.568 12.179 1.00 80.38 132 TYR A CA 1
ATOM 1039 C C . TYR A 1 132 ? -15.529 16.700 12.739 1.00 80.38 132 TYR A C 1
ATOM 1041 O O . TYR A 1 132 ? -14.378 17.141 12.738 1.00 80.38 132 TYR A O 1
ATOM 1049 N N . TYR A 1 133 ? -15.804 15.451 13.129 1.00 72.31 133 TYR A N 1
ATOM 1050 C CA . TYR A 1 133 ? -14.764 14.546 13.636 1.00 72.31 133 TYR A CA 1
ATOM 1051 C C . TYR A 1 133 ? -13.664 14.272 12.599 1.00 72.31 133 TYR A C 1
ATOM 1053 O O . TYR A 1 133 ? -12.497 14.126 12.962 1.00 72.31 133 TYR A O 1
ATOM 1061 N N . LYS A 1 134 ? -14.006 14.277 11.304 1.00 72.69 134 LYS A N 1
ATOM 1062 C CA . LYS A 1 134 ? -13.037 14.180 10.208 1.00 72.69 134 LYS A CA 1
ATOM 1063 C C . LYS A 1 134 ? -12.088 15.373 10.160 1.00 72.69 134 LYS A C 1
ATOM 1065 O O . LYS A 1 134 ? -10.891 15.198 9.967 1.00 72.69 134 LYS A O 1
ATOM 1070 N N . SER A 1 135 ? -12.609 16.586 10.326 1.00 69.50 135 SER A N 1
ATOM 1071 C CA . SER A 1 135 ? -11.789 17.801 10.312 1.00 69.50 135 SER A CA 1
ATOM 1072 C C . SER A 1 135 ? -10.829 17.862 11.501 1.00 69.50 135 SER A C 1
ATOM 1074 O O . SER A 1 135 ? -9.648 18.146 11.314 1.00 69.50 135 SER A O 1
ATOM 1076 N N . VAL A 1 136 ? -11.299 17.483 12.694 1.00 67.50 136 VAL A N 1
ATOM 1077 C CA . VAL A 1 136 ? -10.467 17.358 13.903 1.00 67.50 136 VAL A CA 1
ATOM 1078 C C . VAL A 1 136 ? -9.346 16.338 13.683 1.00 67.50 136 VAL A C 1
ATOM 1080 O O . VAL A 1 136 ? -8.186 16.594 14.009 1.00 67.50 136 VAL A O 1
ATOM 1083 N N . TYR A 1 137 ? -9.672 15.207 13.055 1.00 58.94 137 TYR A N 1
ATOM 1084 C CA . TYR A 1 137 ? -8.701 14.194 12.655 1.00 58.94 137 TYR A CA 1
ATOM 1085 C C . TYR A 1 137 ? -7.652 14.749 11.673 1.00 58.94 137 TYR A C 1
ATOM 1087 O O . TYR A 1 137 ? -6.452 14.629 11.913 1.00 58.94 137 TYR A O 1
ATOM 1095 N N . GLU A 1 138 ? -8.077 15.392 10.583 1.00 60.09 138 GLU A N 1
ATOM 1096 C CA . GLU A 1 138 ? -7.176 15.928 9.552 1.00 60.09 138 GLU A CA 1
ATOM 1097 C C . GLU A 1 138 ? -6.264 17.046 10.089 1.00 60.09 138 GLU A C 1
ATOM 1099 O O . GLU A 1 138 ? -5.136 17.213 9.621 1.00 60.09 138 GLU A O 1
ATOM 1104 N N . GLU A 1 139 ? -6.716 17.813 11.085 1.00 57.81 139 GLU A N 1
ATOM 1105 C CA . GLU A 1 139 ? -5.883 18.803 11.772 1.00 57.81 139 GLU A CA 1
ATOM 1106 C C . GLU A 1 139 ? -4.864 18.176 12.722 1.00 57.81 139 GLU A C 1
ATOM 1108 O O . GLU A 1 139 ? -3.739 18.669 12.795 1.00 57.81 139 GLU A O 1
ATOM 1113 N N . SER A 1 140 ? -5.210 17.070 13.384 1.00 50.91 140 SER A N 1
ATOM 1114 C CA . SER A 1 140 ? -4.286 16.329 14.252 1.00 50.91 140 SER A CA 1
ATOM 1115 C C . SER A 1 140 ? -3.126 15.668 13.495 1.00 50.91 140 SER A C 1
ATOM 1117 O O . SER A 1 140 ? -2.053 15.467 14.062 1.00 50.91 140 SER A O 1
ATOM 1119 N N . GLU A 1 141 ? -3.310 15.365 12.204 1.00 42.59 141 GLU A N 1
ATOM 1120 C CA . GLU A 1 141 ? -2.265 14.800 11.342 1.00 42.59 141 GLU A CA 1
ATOM 1121 C C . GLU A 1 141 ? -1.257 15.843 10.833 1.00 42.59 141 GLU A C 1
ATOM 1123 O O . GLU A 1 141 ? -0.209 15.472 10.295 1.00 42.59 141 GLU A O 1
ATOM 1128 N N . LYS A 1 142 ? -1.532 17.146 10.984 1.00 46.78 142 LYS A N 1
ATOM 1129 C CA . LYS A 1 142 ? -0.568 18.181 10.596 1.00 46.78 142 LYS A CA 1
ATOM 1130 C C . LYS A 1 142 ? 0.618 18.126 11.558 1.00 46.78 142 LYS A C 1
ATOM 1132 O O . LYS A 1 142 ? 0.465 18.374 12.752 1.00 46.78 142 LYS A O 1
ATOM 1137 N N . GLU A 1 143 ? 1.810 17.819 11.032 1.00 40.31 143 GLU A N 1
ATOM 1138 C CA . GLU A 1 143 ? 3.054 17.954 11.797 1.00 40.31 143 GLU A CA 1
ATOM 1139 C C . GLU A 1 143 ? 3.091 19.348 12.444 1.00 40.31 143 GLU A C 1
ATOM 1141 O O . GLU A 1 143 ? 2.761 20.332 11.770 1.00 40.31 143 GLU A O 1
ATOM 1146 N N . PRO A 1 144 ? 3.470 19.470 13.730 1.00 45.84 144 PRO A N 1
ATOM 1147 C CA . PRO A 1 144 ? 3.610 20.779 14.343 1.00 45.84 144 PRO A CA 1
ATOM 1148 C C . PRO A 1 144 ? 4.583 21.610 13.497 1.00 45.84 144 PRO A C 1
ATOM 1150 O O . PRO A 1 144 ? 5.734 21.220 13.314 1.00 45.84 144 PRO A O 1
ATOM 1153 N N . GLU A 1 145 ? 4.122 22.760 12.985 1.00 42.81 145 GLU A N 1
ATOM 1154 C CA . GLU A 1 145 ? 4.920 23.677 12.143 1.00 42.81 145 GLU A CA 1
ATOM 1155 C C . GLU A 1 145 ? 6.234 24.106 12.814 1.00 42.81 145 GLU A C 1
ATOM 1157 O O . GLU A 1 145 ? 7.179 24.538 12.153 1.00 42.81 145 GLU A O 1
ATOM 1162 N N . VAL A 1 146 ? 6.302 23.972 14.137 1.00 47.59 146 VAL A N 1
ATOM 1163 C CA . VAL A 1 146 ? 7.451 24.329 14.949 1.00 47.59 146 VAL A CA 1
ATOM 1164 C C . VAL A 1 146 ? 8.205 23.065 15.340 1.00 47.59 146 VAL A C 1
ATOM 1166 O O . VAL A 1 146 ? 7.724 22.239 16.120 1.00 47.59 146 VAL A O 1
ATOM 1169 N N . ASN A 1 147 ? 9.442 22.952 14.855 1.00 48.56 147 ASN A N 1
ATOM 1170 C CA . ASN A 1 147 ? 10.419 21.994 15.357 1.00 48.56 147 ASN A CA 1
ATOM 1171 C C . ASN A 1 147 ? 10.842 22.436 16.769 1.00 48.56 147 ASN A C 1
ATOM 1173 O O . ASN A 1 147 ? 11.901 23.029 16.959 1.00 48.56 147 ASN A O 1
ATOM 1177 N N . LEU A 1 148 ? 9.972 22.191 17.757 1.00 52.78 148 LEU A N 1
ATOM 1178 C CA . LEU A 1 148 ? 10.093 22.631 19.155 1.00 52.78 148 LEU A CA 1
ATOM 1179 C C . LEU A 1 148 ? 11.467 22.318 19.755 1.00 52.78 148 LEU A C 1
ATOM 1181 O O . LEU A 1 148 ? 11.971 23.084 20.568 1.00 52.78 148 LEU A O 1
ATOM 1185 N N . LYS A 1 149 ? 12.110 21.228 19.317 1.00 48.84 149 LYS A N 1
ATOM 1186 C CA . LYS A 1 149 ? 13.493 20.901 19.687 1.00 48.84 149 LYS A CA 1
ATOM 1187 C C . LYS A 1 149 ? 14.488 21.989 19.289 1.00 48.84 149 LYS A C 1
ATOM 1189 O O . LYS A 1 149 ? 15.286 22.398 20.118 1.00 48.84 149 LYS A O 1
ATOM 1194 N N . GLN A 1 150 ? 14.421 22.455 18.047 1.00 53.22 150 GLN A N 1
ATOM 1195 C CA . GLN A 1 150 ? 15.342 23.449 17.498 1.00 53.22 150 GLN A CA 1
ATOM 1196 C C . GLN A 1 150 ? 15.160 24.813 18.169 1.00 53.22 150 GLN A C 1
ATOM 1198 O O . GLN A 1 150 ? 16.134 25.465 18.527 1.00 53.22 150 GLN A O 1
ATOM 1203 N N . GLU A 1 151 ? 13.911 25.214 18.405 1.00 55.62 151 GLU A N 1
ATOM 1204 C CA . GLU A 1 151 ? 13.598 26.502 19.030 1.00 55.62 151 GLU A CA 1
ATOM 1205 C C . GLU A 1 151 ? 13.936 26.523 20.534 1.00 55.62 151 GLU A C 1
ATOM 1207 O O . GLU A 1 151 ? 14.363 27.549 21.067 1.00 55.62 151 GLU A O 1
ATOM 1212 N N . LEU A 1 152 ? 13.789 25.384 21.224 1.00 56.31 152 LEU A N 1
ATOM 1213 C CA . LEU A 1 152 ? 14.204 25.226 22.621 1.00 56.31 152 LEU A CA 1
ATOM 1214 C C . LEU A 1 152 ? 15.732 25.172 22.759 1.00 56.31 152 LEU A C 1
ATOM 1216 O O . LEU A 1 152 ? 16.260 25.757 23.700 1.00 56.31 152 LEU A O 1
ATOM 1220 N N . GLU A 1 153 ? 16.441 24.526 21.827 1.00 54.50 153 GLU A N 1
ATOM 1221 C CA . GLU A 1 153 ? 17.912 24.488 21.795 1.00 54.50 153 GLU A CA 1
ATOM 1222 C C . GLU A 1 153 ? 18.530 25.867 21.504 1.00 54.50 153 GLU A C 1
ATOM 1224 O O . GLU A 1 153 ? 19.556 26.208 22.090 1.00 54.50 153 GLU A O 1
ATOM 1229 N N . GLU A 1 154 ? 17.906 26.687 20.648 1.00 57.69 154 GLU A N 1
ATOM 1230 C CA . GLU A 1 154 ? 18.400 28.038 20.338 1.00 57.69 154 GLU A CA 1
ATOM 1231 C C . GLU A 1 154 ? 18.120 29.060 21.451 1.00 57.69 154 GLU A C 1
ATOM 1233 O O . GLU A 1 154 ? 18.949 29.937 21.705 1.00 57.69 154 GLU A O 1
ATOM 1238 N N . ASN A 1 155 ? 16.974 28.966 22.135 1.00 56.56 155 ASN A N 1
ATOM 1239 C CA . ASN A 1 155 ? 16.572 29.964 23.134 1.00 56.56 155 ASN A CA 1
ATOM 1240 C C . ASN A 1 155 ? 17.035 29.645 24.561 1.00 56.56 155 ASN A C 1
ATOM 1242 O O . ASN A 1 155 ? 17.169 30.554 25.385 1.00 56.56 155 ASN A O 1
ATOM 1246 N N . LEU A 1 156 ? 17.286 28.375 24.882 1.00 57.19 156 LEU A N 1
ATOM 1247 C CA . LEU A 1 156 ? 17.724 27.952 26.208 1.00 57.19 156 LEU A CA 1
ATOM 1248 C C . LEU A 1 156 ? 19.144 27.386 26.097 1.00 57.19 156 LEU A C 1
ATOM 1250 O O . LEU A 1 156 ? 19.336 26.217 25.786 1.00 57.19 156 LEU A O 1
ATOM 1254 N N . ASN A 1 157 ? 20.144 28.225 26.390 1.00 53.44 157 ASN A N 1
ATOM 1255 C CA . ASN A 1 157 ? 21.556 27.847 26.562 1.00 53.44 157 ASN A CA 1
ATOM 1256 C C . ASN A 1 157 ? 21.721 26.869 27.749 1.00 53.44 157 ASN A C 1
ATOM 1258 O O . ASN A 1 157 ? 22.188 27.242 28.829 1.00 53.44 157 ASN A O 1
ATOM 1262 N N . LEU A 1 158 ? 21.275 25.625 27.588 1.00 56.12 158 LEU A N 1
ATOM 1263 C CA . LEU A 1 158 ? 21.273 24.615 28.640 1.00 56.12 158 LEU A CA 1
ATOM 1264 C C . LEU A 1 158 ? 22.608 23.857 28.659 1.00 56.12 158 LEU A C 1
ATOM 1266 O O . LEU A 1 158 ? 23.130 23.503 27.602 1.00 56.12 158 LEU A O 1
ATOM 1270 N N . PRO A 1 159 ? 23.178 23.583 29.845 1.00 52.88 159 PRO A N 1
ATOM 1271 C CA . PRO A 1 159 ? 24.401 22.802 29.953 1.00 52.88 159 PRO A CA 1
ATOM 1272 C C . PRO A 1 159 ? 24.184 21.357 29.482 1.00 52.88 159 PRO A C 1
ATOM 1274 O O . PRO A 1 159 ? 23.117 20.771 29.708 1.00 52.88 159 PRO A O 1
ATOM 1277 N N . GLU A 1 160 ? 25.225 20.783 28.863 1.00 44.00 160 GLU A N 1
ATOM 1278 C CA . GLU A 1 160 ? 25.296 19.369 28.481 1.00 44.00 160 GLU A CA 1
ATOM 1279 C C . GLU A 1 160 ? 24.900 18.512 29.698 1.00 44.00 160 GLU A C 1
ATOM 1281 O O . GLU A 1 160 ? 25.555 18.584 30.738 1.00 44.00 160 GLU A O 1
ATOM 1286 N N . ASN A 1 161 ? 23.820 17.729 29.572 1.00 42.44 161 ASN A N 1
ATOM 1287 C CA . ASN A 1 161 ? 23.178 16.876 30.598 1.00 42.44 161 ASN A CA 1
ATOM 1288 C C . ASN A 1 161 ? 21.933 17.437 31.311 1.00 42.44 161 ASN A C 1
ATOM 1290 O O . ASN A 1 161 ? 21.522 16.883 32.334 1.00 42.44 161 ASN A O 1
ATOM 1294 N N . THR A 1 162 ? 21.280 18.466 30.771 1.00 37.59 162 THR A N 1
ATOM 1295 C CA . THR A 1 162 ? 19.954 18.884 31.262 1.00 37.59 162 THR A CA 1
ATOM 1296 C C . THR A 1 162 ? 18.846 18.219 30.444 1.00 37.59 162 THR A C 1
ATOM 1298 O O . THR A 1 162 ? 18.773 18.404 29.233 1.00 37.59 162 THR A O 1
ATOM 1301 N N . TYR A 1 163 ? 17.973 17.449 31.094 1.00 39.03 163 TYR A N 1
ATOM 1302 C CA . TYR A 1 163 ? 16.809 16.841 30.445 1.00 39.03 163 TYR A CA 1
ATOM 1303 C C . TYR A 1 163 ? 15.609 17.785 30.556 1.00 39.03 163 TYR A C 1
ATOM 1305 O O . TYR A 1 163 ? 15.172 18.101 31.662 1.00 39.03 163 TYR A O 1
ATOM 1313 N N . ILE A 1 164 ? 15.062 18.221 29.419 1.00 42.44 164 ILE A N 1
ATOM 1314 C CA . ILE A 1 164 ? 13.775 18.922 29.381 1.00 42.44 164 ILE A CA 1
ATOM 1315 C C . ILE A 1 164 ? 12.681 17.856 29.330 1.00 42.44 164 ILE A C 1
ATOM 1317 O O . ILE A 1 164 ? 12.539 17.148 28.334 1.00 42.44 164 ILE A O 1
ATOM 1321 N N . VAL A 1 165 ? 11.910 17.733 30.407 1.00 35.09 165 VAL A N 1
ATOM 1322 C CA . VAL A 1 165 ? 10.674 16.948 30.404 1.00 35.09 165 VAL A CA 1
ATOM 1323 C C . VAL A 1 165 ? 9.561 17.877 29.936 1.00 35.09 165 VAL A C 1
ATOM 1325 O O . VAL A 1 165 ? 9.089 18.719 30.696 1.00 35.09 165 VAL A O 1
ATOM 1328 N N . ILE A 1 166 ? 9.171 17.755 28.667 1.00 39.09 166 ILE A N 1
ATOM 1329 C CA . ILE A 1 166 ? 7.973 18.416 28.149 1.00 39.09 166 ILE A CA 1
ATOM 1330 C C . ILE A 1 166 ? 6.789 17.565 28.604 1.00 39.09 166 ILE A C 1
ATOM 1332 O O . ILE A 1 166 ? 6.502 16.525 28.016 1.00 39.09 166 ILE A O 1
ATOM 1336 N N . ILE A 1 167 ? 6.133 17.983 29.684 1.00 33.12 167 ILE A N 1
ATOM 1337 C CA . ILE A 1 167 ? 4.810 17.463 30.024 1.00 33.12 167 ILE A CA 1
ATOM 1338 C C . ILE A 1 167 ? 3.854 18.161 29.059 1.00 33.12 167 ILE A C 1
ATOM 1340 O O . ILE A 1 167 ? 3.511 19.327 29.256 1.00 33.12 167 ILE A O 1
ATOM 1344 N N . GLY A 1 168 ? 3.514 17.482 27.963 1.00 30.95 168 GLY A N 1
ATOM 1345 C CA . GLY A 1 168 ? 2.439 17.915 27.081 1.00 30.95 168 GLY A CA 1
ATOM 1346 C C . GLY A 1 168 ? 1.145 17.907 27.882 1.00 30.95 168 GLY A C 1
ATOM 1347 O O . GLY A 1 168 ? 0.608 16.847 28.170 1.00 30.95 168 GLY A O 1
ATOM 1348 N N . GLY A 1 169 ? 0.701 19.080 28.323 1.00 32.06 169 GLY A N 1
ATOM 1349 C CA . GLY A 1 169 ? -0.673 19.253 28.760 1.00 32.06 169 GLY A CA 1
ATOM 1350 C C . GLY A 1 169 ? -1.537 19.422 27.518 1.00 32.06 169 GLY A C 1
ATOM 1351 O O . GLY A 1 169 ? -1.303 20.359 26.754 1.00 32.06 169 GLY A O 1
ATOM 1352 N N . ASP A 1 170 ? -2.538 18.559 27.357 1.00 39.28 170 ASP A N 1
ATOM 1353 C CA . ASP A 1 170 ? -3.577 18.560 26.309 1.00 39.28 170 ASP A CA 1
ATOM 1354 C C . ASP A 1 170 ? -4.460 19.825 26.272 1.00 39.28 170 ASP A C 1
ATOM 1356 O O . ASP A 1 170 ? -5.515 19.860 25.647 1.00 39.28 170 ASP A O 1
ATOM 1360 N N . GLN A 1 171 ? -4.034 20.933 26.878 1.00 33.94 171 GLN A N 1
ATOM 1361 C CA . GLN A 1 171 ? -4.872 22.120 27.050 1.00 33.94 171 GLN A CA 1
ATOM 1362 C C . GLN A 1 171 ? -5.231 22.833 25.738 1.00 33.94 171 GLN A C 1
ATOM 1364 O O . GLN A 1 171 ? -6.139 23.661 25.726 1.00 33.94 171 GLN A O 1
ATOM 1369 N N . LYS A 1 172 ? -4.524 22.553 24.633 1.00 37.00 172 LYS A N 1
ATOM 1370 C CA . LYS A 1 172 ? -4.884 23.074 23.302 1.00 37.00 172 LYS A CA 1
ATOM 1371 C C . LYS A 1 172 ? -5.785 22.138 22.496 1.00 37.00 172 LYS A C 1
ATOM 1373 O O . LYS A 1 172 ? -6.463 22.642 21.608 1.00 37.00 172 LYS A O 1
ATOM 1378 N N . GLN A 1 173 ? -5.818 20.839 22.800 1.00 38.53 173 GLN A N 1
ATOM 1379 C CA . GLN A 1 173 ? -6.799 19.923 22.209 1.00 38.53 173 GLN A CA 1
ATOM 1380 C C . GLN A 1 173 ? -8.161 20.094 22.896 1.00 38.53 173 GLN A C 1
ATOM 1382 O O . GLN A 1 173 ? -9.145 20.274 22.190 1.00 38.53 173 GLN A O 1
ATOM 1387 N N . GLU A 1 174 ? -8.197 20.280 24.222 1.00 37.16 174 GLU A N 1
ATOM 1388 C CA . GLU A 1 174 ? -9.438 20.566 24.977 1.00 37.16 174 GLU A CA 1
ATOM 1389 C C . GLU A 1 174 ? -10.167 21.860 24.546 1.00 37.16 174 GLU A C 1
ATOM 1391 O O . GLU A 1 174 ? -11.363 22.020 24.781 1.00 37.16 174 GLU A O 1
ATOM 1396 N N . GLN A 1 175 ? -9.483 22.823 23.913 1.00 34.00 175 GLN A N 1
ATOM 1397 C CA . GLN A 1 175 ? -10.085 24.116 23.538 1.00 34.00 175 GLN A CA 1
ATOM 1398 C C . GLN A 1 175 ? -10.673 24.164 22.121 1.00 34.00 175 GLN A C 1
ATOM 1400 O O . GLN A 1 175 ? -11.386 25.116 21.802 1.00 34.00 175 GLN A O 1
ATOM 1405 N N . ILE A 1 176 ? -10.436 23.145 21.288 1.00 40.53 176 ILE A N 1
ATOM 1406 C CA . ILE A 1 176 ? -11.127 22.986 19.992 1.00 40.53 176 ILE A CA 1
ATOM 1407 C C . ILE A 1 176 ? -12.509 22.306 20.204 1.00 40.53 176 ILE A C 1
ATOM 1409 O O . ILE A 1 176 ? -13.347 22.255 19.306 1.00 40.53 176 ILE A O 1
ATOM 1413 N N . GLU A 1 177 ? -12.796 21.833 21.425 1.00 50.84 177 GLU A N 1
ATOM 1414 C CA . GLU A 1 177 ? -13.709 20.709 21.675 1.00 50.84 177 GLU A CA 1
ATOM 1415 C C . GLU A 1 177 ? -15.128 21.018 22.194 1.00 50.84 177 GLU A C 1
ATOM 1417 O O . GLU A 1 177 ? -15.945 20.100 22.252 1.00 50.84 177 GLU A O 1
ATOM 1422 N N . GLU A 1 178 ? -15.512 22.253 22.540 1.00 49.91 178 GLU A N 1
ATOM 1423 C CA . GLU A 1 178 ? -16.841 22.462 23.169 1.00 49.91 178 GLU A CA 1
ATOM 1424 C C . GLU A 1 178 ? -17.874 23.222 22.334 1.00 49.91 178 GLU A C 1
ATOM 1426 O O . GLU A 1 178 ? -19.074 22.996 22.486 1.00 49.91 178 GLU A O 1
ATOM 1431 N N . THR A 1 179 ? -17.456 24.130 21.449 1.00 53.53 179 THR A N 1
ATOM 1432 C CA . THR A 1 179 ? -18.417 25.086 20.867 1.00 53.53 179 THR A CA 1
ATOM 1433 C C . THR A 1 179 ? -19.033 24.580 19.558 1.00 53.53 179 THR A C 1
ATOM 1435 O O . THR A 1 179 ? -20.231 24.755 19.342 1.00 53.53 179 THR A O 1
ATOM 1438 N N . ASP A 1 180 ? -18.272 23.887 18.707 1.00 68.50 180 ASP A N 1
ATOM 14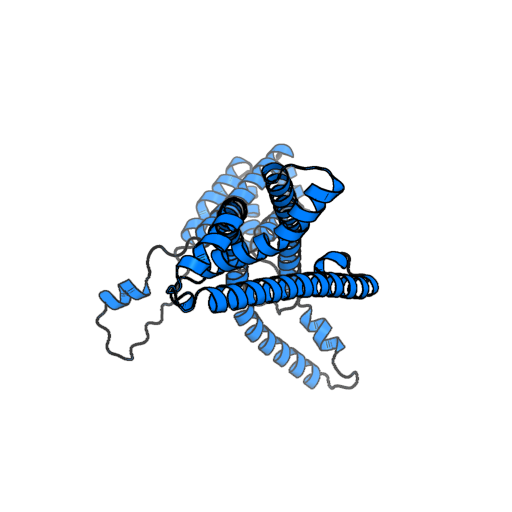39 C CA . ASP A 1 180 ? -18.720 23.545 17.348 1.00 68.50 180 ASP A CA 1
ATOM 1440 C C . ASP A 1 180 ? -19.635 22.314 17.286 1.00 68.50 180 ASP A C 1
ATOM 1442 O O . ASP A 1 180 ? -20.672 22.364 16.621 1.00 68.50 180 ASP A O 1
ATOM 1446 N N . LEU A 1 181 ? -19.343 21.251 18.048 1.00 76.50 181 LEU A N 1
ATOM 1447 C CA . LEU A 1 181 ? -20.217 20.071 18.134 1.00 76.50 181 LEU A CA 1
ATOM 1448 C C . LEU A 1 181 ? -21.595 20.440 18.703 1.00 76.50 181 LEU A C 1
ATOM 1450 O O . LEU A 1 181 ? -22.634 20.057 18.160 1.00 76.50 181 LEU A O 1
ATOM 1454 N N . LYS A 1 182 ? -21.608 21.254 19.762 1.00 80.38 182 LYS A N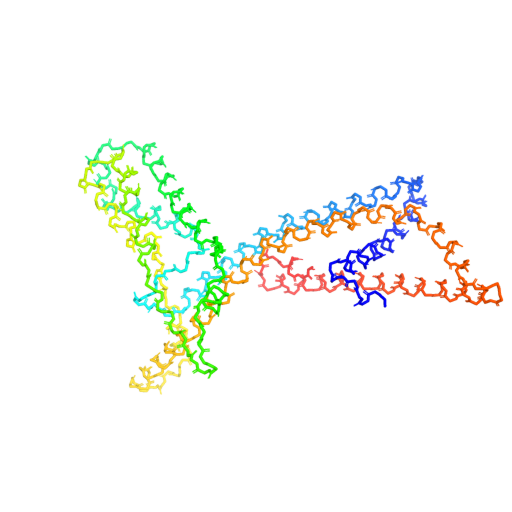 1
ATOM 1455 C CA . LYS A 1 182 ? -22.833 21.752 20.391 1.00 80.38 182 LYS A CA 1
ATOM 1456 C C . LYS A 1 182 ? -23.644 22.633 19.441 1.00 80.38 182 LYS A C 1
ATOM 1458 O O . LYS A 1 182 ? -24.869 22.526 19.408 1.00 80.38 182 LYS A O 1
ATOM 1463 N N . ASN A 1 183 ? -22.984 23.466 18.634 1.00 82.31 183 ASN A N 1
ATOM 1464 C CA . ASN A 1 183 ? -23.641 24.288 17.615 1.00 82.31 183 ASN A CA 1
ATOM 1465 C C . ASN A 1 183 ? -24.273 23.439 16.501 1.00 82.31 183 ASN A C 1
ATOM 1467 O O . ASN A 1 183 ? -25.387 23.743 16.072 1.00 82.31 183 ASN A O 1
ATOM 1471 N N . ILE A 1 184 ? -23.599 22.367 16.064 1.00 83.06 184 ILE A N 1
ATOM 1472 C CA . ILE A 1 184 ? -24.151 21.413 15.091 1.00 83.06 184 ILE A CA 1
ATOM 1473 C C . ILE A 1 184 ? -25.401 20.751 15.671 1.00 83.06 184 ILE A C 1
ATOM 1475 O O . ILE A 1 184 ? -26.444 20.772 15.028 1.00 83.06 184 ILE A O 1
ATOM 1479 N N . LEU A 1 185 ? -25.338 20.232 16.899 1.00 85.75 185 LEU A N 1
ATOM 1480 C CA . LEU A 1 185 ? -26.474 19.557 17.535 1.00 85.75 185 LEU A CA 1
ATOM 1481 C C . LEU A 1 185 ? -27.654 20.512 17.774 1.00 85.75 185 LEU A C 1
ATOM 1483 O O . LEU A 1 185 ? -28.789 20.186 17.431 1.00 85.75 185 LEU A O 1
ATOM 1487 N N . LYS A 1 186 ? -27.402 21.728 18.276 1.00 86.38 186 LYS A N 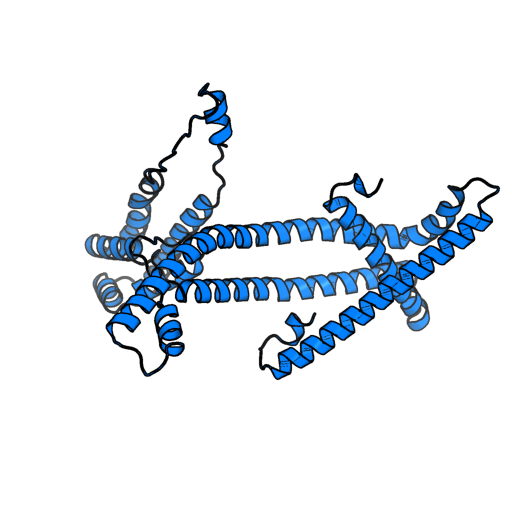1
ATOM 1488 C CA . LYS A 1 186 ? -28.438 22.751 18.522 1.00 86.38 186 LYS A CA 1
ATOM 1489 C C . LYS A 1 186 ? -29.119 23.271 17.253 1.00 86.38 186 LYS A C 1
ATOM 1491 O O . LYS A 1 186 ? -30.208 23.834 17.344 1.00 86.38 186 LYS A O 1
ATOM 1496 N N . ALA A 1 187 ? -28.517 23.094 16.075 1.00 85.75 187 ALA A N 1
ATOM 1497 C CA . ALA A 1 187 ? -29.151 23.457 14.807 1.00 85.75 187 ALA A CA 1
ATOM 1498 C C . ALA A 1 187 ? -30.312 22.517 14.427 1.00 85.75 187 ALA A C 1
ATOM 1500 O O . ALA A 1 187 ? -31.183 22.914 13.652 1.00 85.75 187 ALA A O 1
ATOM 1501 N N . TYR A 1 188 ? -30.337 21.300 14.981 1.00 85.25 188 TYR A N 1
ATOM 1502 C CA . TYR A 1 188 ? -31.323 20.263 14.655 1.00 85.25 188 TYR A CA 1
ATOM 1503 C C . TYR A 1 188 ? -32.133 19.794 15.868 1.00 85.25 188 TYR A C 1
ATOM 1505 O O . TYR A 1 188 ? -33.232 19.272 15.696 1.00 85.25 188 TYR A O 1
ATOM 1513 N N . LEU A 1 189 ? -31.613 19.978 17.086 1.00 88.25 189 LEU A N 1
ATOM 1514 C CA . LEU A 1 189 ? -32.171 19.411 18.310 1.00 88.25 189 LEU A CA 1
ATOM 1515 C C . LEU A 1 189 ? -32.496 20.482 19.362 1.00 88.25 189 LEU A C 1
ATOM 1517 O O . LEU A 1 189 ? -31.754 21.457 19.510 1.00 88.25 189 LEU A O 1
ATOM 1521 N N . PRO A 1 190 ? -33.562 20.279 20.161 1.00 85.94 190 PRO A N 1
ATOM 1522 C CA . PRO A 1 190 ? -33.792 21.039 21.386 1.00 85.94 190 PRO A CA 1
ATOM 1523 C C . PRO A 1 190 ? -32.620 20.898 22.363 1.00 85.94 190 PRO A C 1
ATOM 1525 O O . PRO A 1 190 ? -31.979 19.849 22.415 1.00 85.94 190 PRO A O 1
ATOM 1528 N N . GLU A 1 191 ? -32.390 21.921 23.186 1.00 84.38 191 GLU A N 1
ATOM 1529 C CA . GLU A 1 191 ? -31.215 22.035 24.066 1.00 84.38 191 GLU A CA 1
ATOM 1530 C C . GLU A 1 191 ? -30.975 20.796 24.946 1.00 84.38 191 GLU A C 1
ATOM 1532 O O . GLU A 1 191 ? -29.878 20.253 24.945 1.00 84.38 191 GLU A O 1
ATOM 1537 N N . GLU A 1 192 ? -32.020 20.259 25.576 1.00 84.19 192 GLU A N 1
ATOM 1538 C CA . GLU A 1 192 ? -31.929 19.055 26.418 1.00 84.19 192 GLU A CA 1
ATOM 1539 C C . GLU A 1 192 ? -31.511 17.791 25.638 1.00 84.19 192 GLU A C 1
ATOM 1541 O O . GLU A 1 192 ? -30.832 16.911 26.164 1.00 84.19 192 GLU A O 1
ATOM 1546 N N . THR A 1 193 ? -31.916 17.683 24.370 1.00 84.12 193 THR A N 1
ATOM 1547 C CA . THR A 1 193 ? -31.558 16.540 23.513 1.00 84.12 193 THR A CA 1
ATOM 1548 C C . THR A 1 193 ? -30.165 16.726 22.919 1.00 84.12 193 THR A C 1
ATOM 1550 O O . THR A 1 193 ? -29.404 15.766 22.847 1.00 84.12 193 THR A O 1
ATOM 1553 N N . ALA A 1 194 ? -29.806 17.961 22.560 1.00 84.38 194 ALA A N 1
ATOM 1554 C CA . ALA A 1 194 ? -28.463 18.309 22.115 1.00 84.38 194 ALA A CA 1
ATOM 1555 C C . ALA A 1 194 ? -27.415 18.017 23.202 1.00 84.38 194 ALA A C 1
ATOM 1557 O O . ALA A 1 194 ? -26.402 17.403 22.894 1.00 84.38 194 ALA A O 1
ATOM 1558 N N . ASP A 1 195 ? -27.682 18.369 24.463 1.00 84.12 195 ASP A N 1
ATOM 1559 C CA . ASP A 1 195 ? -26.757 18.125 25.580 1.00 84.12 195 ASP A CA 1
ATOM 1560 C C . ASP A 1 195 ? -26.539 16.621 25.849 1.00 84.12 195 ASP A C 1
ATOM 1562 O O . ASP A 1 195 ? -25.424 16.198 26.154 1.00 84.12 195 ASP A O 1
ATOM 1566 N N . TYR A 1 196 ? -27.579 15.793 25.684 1.00 85.31 196 TYR A N 1
ATOM 1567 C CA . TYR A 1 196 ? -27.460 14.333 25.780 1.00 85.31 196 TYR A CA 1
ATOM 1568 C C . TYR A 1 196 ? -26.537 13.764 24.694 1.00 85.31 196 TYR A C 1
ATOM 1570 O O . TYR A 1 196 ? -25.594 13.038 25.003 1.00 85.31 196 TYR A O 1
ATOM 1578 N N . PHE A 1 197 ? -26.784 14.116 23.427 1.00 82.94 197 PHE A N 1
ATOM 1579 C CA . PHE A 1 197 ? -25.956 13.635 22.319 1.00 82.94 197 PHE A CA 1
ATOM 1580 C C . PHE A 1 197 ? -24.537 14.203 22.371 1.00 82.94 197 PHE A C 1
ATOM 1582 O O . PHE A 1 197 ? -23.605 13.506 21.992 1.00 82.94 197 PHE A O 1
ATOM 1589 N N . GLU A 1 198 ? -24.346 15.425 22.873 1.00 81.94 198 GLU A N 1
ATOM 1590 C CA . GLU A 1 198 ? -23.018 15.998 23.098 1.00 81.94 198 GLU A CA 1
ATOM 1591 C C . GLU A 1 198 ? -22.209 15.138 24.081 1.00 81.94 198 GLU A C 1
ATOM 1593 O O . GLU A 1 198 ? -21.060 14.808 23.797 1.00 81.94 198 GLU A O 1
ATOM 1598 N N . GLY A 1 199 ? -22.815 14.729 25.201 1.00 77.56 199 GLY A N 1
ATOM 1599 C CA . GLY A 1 199 ? -22.176 13.845 26.179 1.00 77.56 199 GLY A CA 1
ATOM 1600 C C . GLY A 1 199 ? -21.857 12.462 25.611 1.00 77.56 199 GLY A C 1
ATOM 1601 O O . GLY A 1 199 ? -20.723 12.001 25.710 1.00 77.56 199 GLY A O 1
ATOM 1602 N N . GLU A 1 200 ? -22.831 11.832 24.952 1.00 78.81 200 GLU A N 1
ATOM 1603 C CA . GLU A 1 200 ? -22.669 10.504 24.344 1.00 78.81 200 GLU A CA 1
ATOM 1604 C C . GLU A 1 200 ? -21.605 10.493 23.237 1.00 78.81 200 GLU A C 1
ATOM 1606 O O . GLU A 1 200 ? -20.781 9.582 23.179 1.00 78.81 200 GLU A O 1
ATOM 1611 N N . LEU A 1 201 ? -21.570 11.517 22.381 1.00 78.19 201 LEU A N 1
ATOM 1612 C CA . LEU A 1 201 ? -20.570 11.632 21.320 1.00 78.19 201 LEU A CA 1
ATOM 1613 C C . LEU A 1 201 ? -19.172 11.887 21.894 1.00 78.19 201 LEU A C 1
ATOM 1615 O O . LEU A 1 201 ? -18.219 11.235 21.475 1.00 78.19 201 LEU A O 1
ATOM 1619 N N . LYS A 1 202 ? -19.033 12.764 22.897 1.00 72.19 202 LYS A N 1
ATOM 1620 C CA . LYS A 1 202 ? -17.743 12.988 23.573 1.00 72.19 202 LYS A CA 1
ATOM 1621 C C . LYS A 1 202 ? -17.220 11.720 24.242 1.00 72.19 202 LYS A C 1
ATOM 1623 O O . LYS A 1 202 ? -16.031 11.425 24.166 1.00 72.19 202 LYS A O 1
ATOM 1628 N N . GLU A 1 203 ? -18.101 10.964 24.886 1.00 66.00 203 GLU A N 1
ATOM 1629 C CA . GLU A 1 203 ? -17.698 9.784 25.637 1.00 66.00 203 GLU A CA 1
ATOM 1630 C C . GLU A 1 203 ? -17.447 8.566 24.745 1.00 66.00 203 GLU A C 1
ATOM 1632 O O . GLU A 1 203 ? -16.500 7.826 25.001 1.00 66.00 203 GLU A O 1
ATOM 1637 N N . LYS A 1 204 ? -18.272 8.344 23.715 1.00 68.06 204 LYS A N 1
ATOM 1638 C CA . LYS A 1 204 ? -18.320 7.070 22.980 1.00 68.06 204 LYS A CA 1
ATOM 1639 C C . LYS A 1 204 ? -17.912 7.171 21.517 1.00 68.06 204 LYS A C 1
ATOM 1641 O O . LYS A 1 204 ? -17.462 6.173 20.969 1.00 68.06 204 LYS A O 1
ATOM 1646 N N . ALA A 1 205 ? -17.991 8.341 20.872 1.00 63.09 205 ALA A N 1
ATOM 1647 C CA . ALA A 1 205 ? -17.625 8.436 19.452 1.00 63.09 205 ALA A CA 1
ATOM 1648 C C . ALA A 1 205 ? -16.135 8.135 19.227 1.00 63.09 205 ALA A C 1
ATOM 1650 O O . ALA A 1 205 ? -15.778 7.527 18.223 1.00 63.09 205 ALA A O 1
ATOM 1651 N N . VAL A 1 206 ? -15.277 8.502 20.187 1.00 58.00 206 VAL A N 1
ATOM 1652 C CA . VAL A 1 206 ? -13.815 8.326 20.103 1.00 58.00 206 VAL A CA 1
ATOM 1653 C C . VAL A 1 206 ? -13.316 7.145 20.949 1.00 58.00 206 VAL A C 1
ATOM 1655 O O . VAL A 1 206 ? -12.166 6.737 20.816 1.00 58.00 206 VAL A O 1
ATOM 1658 N N . LYS A 1 207 ? -14.150 6.546 21.810 1.00 54.41 207 LYS A N 1
ATOM 1659 C CA . LYS A 1 207 ? -13.752 5.366 22.592 1.00 54.41 207 LYS A CA 1
ATOM 1660 C C . LYS A 1 207 ? -14.070 4.086 21.829 1.00 54.41 207 LYS A C 1
ATOM 1662 O O . LYS A 1 207 ? -15.211 3.805 21.490 1.00 54.41 207 LYS A O 1
ATOM 1667 N N . VAL A 1 208 ? -13.039 3.284 21.605 1.00 50.22 208 VAL A N 1
ATOM 1668 C CA . VAL A 1 208 ? -13.151 1.912 21.110 1.00 50.22 208 VAL A CA 1
ATOM 1669 C C . VAL A 1 208 ? -12.780 1.023 22.284 1.00 50.22 208 VAL A C 1
ATOM 1671 O O . VAL A 1 208 ? -11.618 0.972 22.686 1.00 50.22 208 VAL A O 1
ATOM 1674 N N . GLU A 1 209 ? -13.766 0.369 22.891 1.00 51.00 209 GLU A N 1
ATOM 1675 C CA . GLU A 1 209 ? -13.501 -0.583 23.968 1.00 51.00 209 GLU A CA 1
ATOM 1676 C C . GLU A 1 209 ? -12.890 -1.861 23.380 1.00 51.00 209 GLU A C 1
ATOM 1678 O O . GLU A 1 209 ? -13.457 -2.491 22.484 1.00 51.00 209 GLU A O 1
ATOM 1683 N N . SER A 1 210 ? -11.714 -2.258 23.875 1.00 56.91 210 SER A N 1
ATOM 1684 C CA . SER A 1 210 ? -11.116 -3.528 23.467 1.00 56.91 210 SER A CA 1
ATOM 1685 C C . SER A 1 210 ? -11.979 -4.702 23.931 1.00 56.91 210 SER A C 1
ATOM 1687 O O . SER A 1 210 ? -12.363 -4.794 25.095 1.00 56.91 210 SER A O 1
ATOM 1689 N N . LYS A 1 211 ? -12.190 -5.681 23.046 1.00 62.47 211 LYS A N 1
ATOM 1690 C CA . LYS A 1 211 ? -12.881 -6.946 23.365 1.00 62.47 211 LYS A CA 1
ATOM 1691 C C . LYS A 1 211 ? -12.071 -7.894 24.262 1.00 62.47 211 LYS A C 1
ATOM 1693 O O . LYS A 1 211 ? -12.534 -9.001 24.550 1.00 62.47 211 LYS A O 1
ATOM 1698 N N . GLU A 1 212 ? -10.859 -7.501 24.660 1.00 70.12 212 GLU A N 1
ATOM 1699 C CA . GLU A 1 212 ? -9.946 -8.243 25.536 1.00 70.12 212 GLU A CA 1
ATOM 1700 C C . GLU A 1 212 ? -9.718 -9.705 25.115 1.00 70.12 212 GLU A C 1
ATOM 1702 O O . GLU A 1 212 ? -9.646 -10.628 25.939 1.00 70.12 212 GLU A O 1
ATOM 1707 N N . ASN A 1 213 ? -9.592 -9.957 23.808 1.00 72.56 213 ASN A N 1
ATOM 1708 C CA . ASN A 1 213 ? -9.481 -11.325 23.296 1.00 72.56 213 ASN A CA 1
ATOM 1709 C C . ASN A 1 213 ? -8.242 -12.068 23.830 1.00 72.56 213 ASN A C 1
ATOM 1711 O O . ASN A 1 213 ? -8.244 -13.306 23.873 1.00 72.56 213 ASN A O 1
ATOM 1715 N N . TRP A 1 214 ? -7.216 -11.347 24.306 1.00 79.81 214 TRP A N 1
ATOM 1716 C CA . TRP A 1 214 ? -6.065 -11.937 24.988 1.00 79.81 214 TRP A CA 1
ATOM 1717 C C . TRP A 1 214 ? -6.454 -12.828 26.164 1.00 79.81 214 TRP A C 1
ATOM 1719 O O . TRP A 1 214 ? -5.798 -13.845 26.387 1.00 79.81 214 TRP A O 1
ATOM 1729 N N . ARG A 1 215 ? -7.510 -12.494 26.914 1.00 77.50 215 ARG A N 1
ATOM 1730 C CA . ARG A 1 215 ? -7.869 -13.231 28.127 1.00 77.50 215 ARG A CA 1
ATOM 1731 C C . ARG A 1 215 ? -8.314 -14.648 27.790 1.00 77.50 215 ARG A C 1
ATOM 1733 O O . ARG A 1 215 ? -7.761 -15.611 28.315 1.00 77.50 215 ARG A O 1
ATOM 1740 N N . LYS A 1 216 ? -9.234 -14.783 26.828 1.00 77.69 216 LYS A N 1
ATOM 1741 C CA . LYS A 1 216 ? -9.707 -16.086 26.322 1.00 77.69 216 LYS A CA 1
ATOM 1742 C C . LYS A 1 216 ? -8.568 -16.903 25.715 1.00 77.69 216 LYS A C 1
ATOM 1744 O O . LYS A 1 216 ? -8.501 -18.112 25.916 1.00 77.69 216 LYS A O 1
ATOM 1749 N N . PHE A 1 217 ? -7.662 -16.244 24.992 1.00 75.38 217 PHE A N 1
ATOM 1750 C CA . PHE A 1 217 ? -6.486 -16.887 24.410 1.00 75.38 217 PHE A CA 1
ATOM 1751 C C . PHE A 1 217 ? -5.526 -17.413 25.486 1.00 75.38 217 PHE A C 1
ATOM 1753 O O . PHE A 1 217 ? -5.092 -18.562 25.429 1.00 75.38 217 PHE A O 1
ATOM 1760 N N . THR A 1 218 ? -5.245 -16.598 26.501 1.00 79.94 218 THR A N 1
ATOM 1761 C CA . THR A 1 218 ? -4.364 -16.962 27.616 1.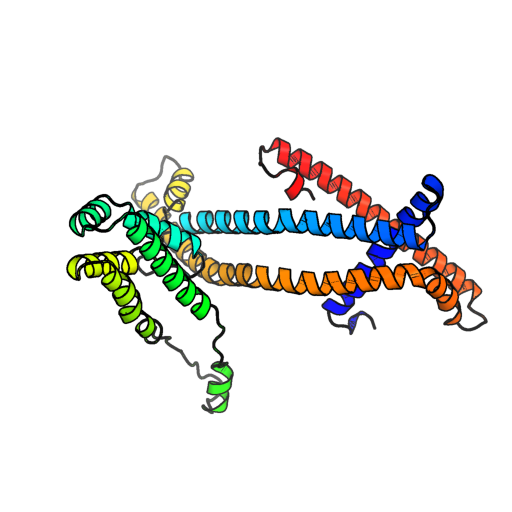00 79.94 218 THR A CA 1
ATOM 1762 C C . THR A 1 218 ? -4.965 -18.121 28.403 1.00 79.94 218 THR A C 1
ATOM 1764 O O . THR A 1 218 ? -4.279 -19.103 28.667 1.00 79.94 218 THR A O 1
ATOM 1767 N N . GLU A 1 219 ? -6.264 -18.070 28.705 1.00 81.62 219 GLU A N 1
ATOM 1768 C CA . GLU A 1 219 ? -6.984 -19.152 29.386 1.00 81.62 219 GLU A CA 1
ATOM 1769 C C . GLU A 1 219 ? -7.002 -20.458 28.577 1.00 81.62 219 GLU A C 1
ATOM 1771 O O . GLU A 1 219 ? -6.866 -21.533 29.160 1.00 81.62 219 GLU A O 1
ATOM 1776 N N . ALA A 1 220 ? -7.111 -20.390 27.246 1.00 81.81 220 ALA A N 1
ATOM 1777 C CA . ALA A 1 220 ? -7.071 -21.567 26.375 1.00 81.81 220 ALA A CA 1
ATOM 1778 C C . ALA A 1 220 ? -5.692 -22.254 26.337 1.00 81.81 220 ALA A C 1
ATOM 1780 O O . ALA A 1 220 ? -5.614 -23.460 26.095 1.00 81.81 220 ALA A O 1
ATOM 1781 N N . LEU A 1 221 ? -4.614 -21.502 26.578 1.00 79.88 221 LEU A N 1
ATOM 1782 C CA . LEU A 1 221 ? -3.244 -22.019 26.637 1.00 79.88 221 LEU A CA 1
ATOM 1783 C C . LEU A 1 221 ? -2.851 -22.552 28.023 1.00 79.88 221 LEU A C 1
ATOM 1785 O O . LEU A 1 221 ? -1.823 -23.222 28.150 1.00 79.88 221 LEU A O 1
ATOM 1789 N N . MET A 1 222 ? -3.647 -22.285 29.063 1.00 82.38 222 MET A N 1
ATOM 1790 C CA . MET A 1 222 ? -3.340 -22.745 30.415 1.00 82.38 222 MET A CA 1
ATOM 1791 C C . MET A 1 222 ? -3.572 -24.260 30.583 1.00 82.38 222 MET A C 1
ATOM 1793 O O . MET A 1 222 ? -4.575 -24.810 30.119 1.00 82.38 222 MET A O 1
ATOM 1797 N N . PRO A 1 223 ? -2.691 -24.958 31.324 1.00 79.56 223 PRO A N 1
ATOM 1798 C CA . PRO A 1 223 ? -2.945 -26.320 31.780 1.00 79.56 223 PRO A CA 1
ATOM 1799 C C . PRO A 1 223 ? -4.239 -26.422 32.601 1.00 79.56 223 PRO A C 1
ATOM 1801 O O . PRO A 1 223 ? -4.475 -25.632 33.510 1.00 79.56 223 PRO A O 1
ATOM 1804 N N . LYS A 1 224 ? -5.043 -27.466 32.357 1.00 74.50 224 LYS A N 1
ATOM 1805 C CA . LYS A 1 224 ? -6.336 -27.689 33.041 1.00 74.50 224 LYS A CA 1
ATOM 1806 C C . LYS A 1 224 ? -6.233 -27.941 34.558 1.00 74.50 224 LYS A C 1
ATOM 1808 O O . LYS A 1 224 ? -7.253 -27.925 35.235 1.00 74.50 224 LYS A O 1
ATOM 1813 N N . ALA A 1 225 ? -5.033 -28.206 35.080 1.00 75.00 225 ALA A N 1
ATOM 1814 C CA . ALA A 1 225 ? -4.771 -28.581 36.472 1.00 75.00 225 ALA A CA 1
ATOM 1815 C C . ALA A 1 225 ? -3.848 -27.565 37.175 1.00 75.00 225 ALA A C 1
ATOM 1817 O O . ALA A 1 225 ? -2.781 -27.917 37.672 1.00 75.00 225 ALA A O 1
ATOM 1818 N N . ILE A 1 226 ? -4.247 -26.293 37.174 1.00 79.75 226 ILE A N 1
ATOM 1819 C CA . ILE A 1 226 ? -3.554 -25.184 37.846 1.00 79.75 226 ILE A CA 1
ATOM 1820 C C . ILE A 1 226 ? -4.396 -24.691 39.035 1.00 79.75 226 ILE A C 1
ATOM 1822 O O . ILE A 1 226 ? -5.625 -24.744 38.990 1.00 79.75 226 ILE A O 1
ATOM 1826 N N . SER A 1 227 ? -3.744 -24.234 40.111 1.00 83.44 227 SER A N 1
ATOM 1827 C CA . SER A 1 227 ? -4.422 -23.585 41.242 1.00 83.44 227 SER A CA 1
ATOM 1828 C C . SER A 1 227 ? -4.991 -22.220 40.836 1.00 83.44 227 SER A C 1
ATOM 1830 O O . SER A 1 227 ? -4.418 -21.541 39.987 1.00 83.44 227 SER A O 1
ATOM 1832 N N . GLN A 1 228 ? -6.099 -21.791 41.453 1.00 79.69 228 GLN A N 1
ATOM 1833 C CA . GLN A 1 228 ? -6.728 -20.498 41.125 1.00 79.69 228 GLN A CA 1
ATOM 1834 C C . GLN A 1 228 ? -5.779 -19.312 41.342 1.00 79.69 228 GLN A C 1
ATOM 1836 O O . GLN A 1 228 ? -5.666 -18.459 40.474 1.00 79.69 228 GLN A O 1
ATOM 1841 N N . GLU A 1 229 ? -5.001 -19.333 42.422 1.00 81.62 229 GLU A N 1
ATOM 1842 C CA . GLU A 1 229 ? -4.000 -18.300 42.722 1.00 81.62 229 GLU A CA 1
ATOM 1843 C C . GLU A 1 229 ? -2.934 -18.183 41.617 1.00 81.62 229 GLU A C 1
ATOM 1845 O O . GLU A 1 229 ? -2.594 -17.094 41.166 1.00 81.62 229 GLU A O 1
ATOM 1850 N N . ARG A 1 230 ? -2.466 -19.320 41.084 1.00 79.81 230 ARG A N 1
ATOM 1851 C CA . ARG A 1 230 ? -1.494 -19.328 39.984 1.00 79.81 230 ARG A CA 1
ATOM 1852 C C . ARG A 1 230 ? -2.131 -18.941 38.647 1.00 79.81 230 ARG A C 1
ATOM 1854 O O . ARG A 1 230 ? -1.439 -18.424 37.775 1.00 79.81 230 ARG A O 1
ATOM 1861 N N . LYS A 1 231 ? -3.433 -19.191 38.475 1.00 81.31 231 LYS A N 1
ATOM 1862 C CA . LYS A 1 231 ? -4.207 -18.751 37.308 1.00 81.31 231 LYS A CA 1
ATOM 1863 C C . LYS A 1 231 ? -4.292 -17.225 37.266 1.00 81.31 231 LYS A C 1
ATOM 1865 O O . LYS A 1 231 ? -4.009 -16.641 36.225 1.00 81.31 231 LYS A O 1
ATOM 1870 N N . GLU A 1 232 ? -4.636 -16.605 38.391 1.00 83.19 232 GLU A N 1
ATOM 1871 C CA . GLU A 1 232 ? -4.715 -15.147 38.536 1.00 83.19 232 GLU A CA 1
ATOM 1872 C C . GLU A 1 232 ? -3.343 -14.495 38.318 1.00 83.19 232 GLU A C 1
ATOM 1874 O O . GLU A 1 232 ? -3.223 -13.603 37.484 1.00 83.19 232 GLU A O 1
ATOM 1879 N N . GLU A 1 233 ? -2.275 -15.043 38.910 1.00 84.94 233 GLU A N 1
ATOM 1880 C CA . GLU A 1 233 ? -0.902 -14.553 38.701 1.00 84.94 233 GLU A CA 1
ATOM 1881 C C . GLU A 1 233 ? -0.469 -14.588 37.219 1.00 84.94 233 GLU A C 1
ATOM 1883 O O . GLU A 1 233 ? 0.215 -13.685 36.733 1.00 84.94 233 GLU A O 1
ATOM 1888 N N . ILE A 1 234 ? -0.854 -15.627 36.466 1.00 80.81 234 ILE A N 1
ATOM 1889 C CA . ILE A 1 234 ? -0.550 -15.723 35.028 1.00 80.81 234 ILE A CA 1
ATOM 1890 C C . ILE A 1 234 ? -1.357 -14.691 34.233 1.00 80.81 234 ILE A C 1
ATOM 1892 O O . ILE A 1 234 ? -0.804 -14.076 33.318 1.00 80.81 234 ILE A O 1
ATOM 1896 N N . ILE A 1 235 ? -2.636 -14.495 34.565 1.00 82.69 235 ILE A N 1
ATOM 1897 C CA . ILE A 1 235 ? -3.497 -13.501 33.911 1.00 82.69 235 ILE A CA 1
ATOM 1898 C C . ILE A 1 235 ? -2.931 -12.096 34.126 1.00 82.69 235 ILE A C 1
ATOM 1900 O O . ILE A 1 235 ? -2.746 -11.376 33.147 1.00 82.69 235 ILE A O 1
ATOM 1904 N N . ASP A 1 236 ? -2.563 -11.744 35.356 1.00 79.88 236 ASP A N 1
ATOM 1905 C CA . ASP A 1 236 ? -2.047 -10.414 35.692 1.00 79.88 236 ASP A CA 1
ATOM 1906 C C . ASP A 1 236 ? -0.686 -10.138 35.045 1.00 79.88 236 ASP A C 1
ATOM 1908 O O . ASP A 1 236 ? -0.471 -9.084 34.443 1.00 79.88 236 ASP A O 1
ATOM 1912 N N . ASN A 1 237 ? 0.230 -11.110 35.076 1.00 83.38 237 ASN A N 1
ATOM 1913 C CA . ASN A 1 237 ? 1.520 -10.979 34.396 1.00 83.38 237 ASN A CA 1
ATOM 1914 C C . ASN A 1 237 ? 1.357 -10.840 32.877 1.00 83.38 237 ASN A C 1
ATOM 1916 O O . ASN A 1 237 ? 2.067 -10.056 32.242 1.00 83.38 237 ASN A O 1
ATOM 1920 N N . THR A 1 238 ? 0.411 -11.578 32.290 1.00 80.00 238 THR A N 1
ATOM 1921 C CA . THR A 1 238 ? 0.113 -11.486 30.857 1.00 80.00 238 THR A CA 1
ATOM 1922 C C . THR A 1 238 ? -0.508 -10.134 30.517 1.00 80.00 238 THR A C 1
ATOM 1924 O O . THR A 1 238 ? -0.081 -9.518 29.543 1.00 80.00 238 THR A O 1
ATOM 1927 N N . ARG A 1 239 ? -1.430 -9.624 31.346 1.00 79.56 239 ARG A N 1
ATOM 1928 C CA . ARG A 1 239 ? -2.010 -8.281 31.207 1.00 79.56 239 ARG A CA 1
ATOM 1929 C C . ARG A 1 239 ? -0.917 -7.218 31.189 1.00 79.56 239 ARG A C 1
ATOM 1931 O O . ARG A 1 239 ? -0.838 -6.443 30.244 1.00 79.56 239 ARG A O 1
ATOM 1938 N N . ASN A 1 240 ? -0.022 -7.236 32.174 1.00 78.50 240 ASN A N 1
ATOM 1939 C CA . ASN A 1 240 ? 1.049 -6.244 32.294 1.00 78.50 240 ASN A CA 1
ATOM 1940 C C . ASN A 1 240 ? 2.035 -6.289 31.115 1.00 78.50 240 ASN A C 1
ATOM 1942 O O . ASN A 1 240 ? 2.451 -5.247 30.601 1.00 78.50 240 ASN A O 1
ATOM 1946 N N . LEU A 1 241 ? 2.384 -7.488 30.634 1.00 79.00 241 LEU A N 1
ATOM 1947 C CA . LEU A 1 241 ? 3.202 -7.641 29.429 1.00 79.00 241 LEU A CA 1
ATOM 1948 C C . LEU A 1 241 ? 2.478 -7.068 28.207 1.00 79.00 241 LEU A C 1
ATOM 1950 O O . LEU A 1 241 ? 3.076 -6.318 27.434 1.00 79.00 241 LEU A O 1
ATOM 1954 N N . LEU A 1 242 ? 1.197 -7.391 28.041 1.00 77.06 242 LEU A N 1
ATOM 1955 C CA . LEU A 1 242 ? 0.398 -6.933 26.913 1.00 77.06 242 LEU A CA 1
ATOM 1956 C C . LEU A 1 242 ? 0.200 -5.418 26.905 1.00 77.06 242 LEU A C 1
ATOM 1958 O O . LEU A 1 242 ? 0.320 -4.840 25.834 1.00 77.06 242 LEU A O 1
ATOM 1962 N N . ILE A 1 243 ? 0.018 -4.770 28.058 1.00 73.94 243 ILE A N 1
ATOM 1963 C CA . ILE A 1 243 ? -0.002 -3.301 28.173 1.00 73.94 243 ILE A CA 1
ATOM 1964 C C . ILE A 1 243 ? 1.326 -2.710 27.671 1.00 73.94 243 ILE A C 1
ATOM 1966 O O . ILE A 1 243 ? 1.345 -1.811 26.829 1.00 73.94 243 ILE A O 1
ATOM 1970 N N . SER A 1 244 ? 2.464 -3.270 28.100 1.00 69.62 244 SER A N 1
ATOM 1971 C CA . SER A 1 244 ? 3.785 -2.798 27.647 1.00 69.62 244 SER A CA 1
ATOM 1972 C C . SER A 1 244 ? 4.003 -2.977 26.136 1.00 69.62 244 SER A C 1
ATOM 1974 O O . SER A 1 244 ? 4.669 -2.169 25.485 1.00 69.62 244 SER A O 1
ATOM 1976 N N . LEU A 1 245 ? 3.433 -4.040 25.563 1.00 72.25 245 LEU A N 1
ATOM 1977 C CA . LEU A 1 245 ? 3.512 -4.335 24.139 1.00 72.25 245 LEU A CA 1
ATOM 1978 C C . LEU A 1 245 ? 2.568 -3.426 23.341 1.00 72.25 245 LEU A C 1
ATOM 1980 O O . LEU A 1 245 ? 2.971 -2.900 22.306 1.00 72.25 245 LEU A O 1
ATOM 1984 N N . GLN A 1 246 ? 1.361 -3.186 23.852 1.00 71.12 246 GLN A N 1
ATOM 1985 C CA . GLN A 1 246 ? 0.367 -2.282 23.285 1.00 71.12 246 GLN A CA 1
ATOM 1986 C C . GLN A 1 246 ? 0.930 -0.868 23.139 1.00 71.12 246 GLN A C 1
ATOM 1988 O O . GLN A 1 246 ? 0.789 -0.276 22.073 1.00 71.12 246 GLN A O 1
ATOM 1993 N N . ALA A 1 247 ? 1.633 -0.358 24.157 1.00 66.12 247 ALA A N 1
ATOM 1994 C CA . ALA A 1 247 ? 2.287 0.950 24.102 1.00 66.12 247 ALA A CA 1
ATOM 1995 C C . ALA A 1 247 ? 3.275 1.059 22.926 1.00 66.12 247 ALA A C 1
ATOM 1997 O O . ALA A 1 247 ? 3.255 2.037 22.183 1.00 66.12 247 ALA A O 1
ATOM 1998 N N . LYS A 1 248 ? 4.078 0.016 22.678 1.00 66.44 248 LYS A N 1
ATOM 1999 C CA . LYS A 1 248 ? 4.968 -0.029 21.506 1.00 66.44 248 LYS A CA 1
ATOM 2000 C C . LYS A 1 248 ? 4.182 -0.119 20.200 1.00 66.44 248 LYS A C 1
ATOM 2002 O O . LYS A 1 248 ? 4.512 0.569 19.242 1.00 66.44 248 LYS A O 1
ATOM 2007 N N . PHE A 1 249 ? 3.136 -0.943 20.138 1.00 67.62 249 PHE A N 1
ATOM 2008 C CA . PHE A 1 249 ? 2.290 -1.032 18.943 1.00 67.62 249 PHE A CA 1
ATOM 2009 C C . PHE A 1 249 ? 1.639 0.311 18.592 1.00 67.62 249 PHE A C 1
ATOM 2011 O O . PHE A 1 249 ? 1.619 0.662 17.413 1.00 67.62 249 PHE A O 1
ATOM 2018 N N . ARG A 1 250 ? 1.184 1.084 19.588 1.00 64.44 250 ARG A N 1
ATOM 2019 C CA . ARG A 1 250 ? 0.648 2.442 19.390 1.00 64.44 250 ARG A CA 1
ATOM 2020 C C . ARG A 1 250 ? 1.665 3.392 18.768 1.00 64.44 250 ARG A C 1
ATOM 2022 O O . ARG A 1 250 ? 1.272 4.235 17.982 1.00 64.44 250 ARG A O 1
ATOM 2029 N N . GLU A 1 251 ? 2.951 3.244 19.071 1.00 62.88 251 GLU A N 1
ATOM 2030 C CA . GLU A 1 251 ? 4.007 4.0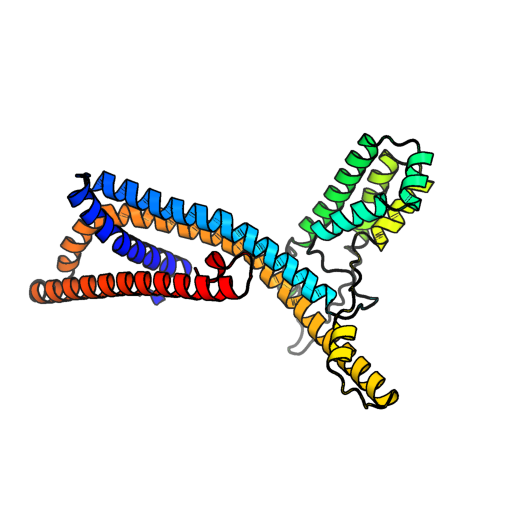66 18.468 1.00 62.88 251 GLU A CA 1
ATOM 2031 C C . GLU A 1 251 ? 4.275 3.672 17.003 1.00 62.88 251 GLU A C 1
ATOM 2033 O O . GLU A 1 251 ? 4.416 4.526 16.130 1.00 62.88 251 GLU A O 1
ATOM 2038 N N . TYR A 1 252 ? 4.316 2.370 16.697 1.00 62.59 252 TYR A N 1
ATOM 2039 C CA . TYR A 1 252 ? 4.708 1.886 15.366 1.00 62.59 252 TYR A CA 1
ATOM 2040 C C . TYR A 1 252 ? 3.593 1.910 14.324 1.00 62.59 252 TYR A C 1
ATOM 2042 O O . TYR A 1 252 ? 3.869 2.116 13.140 1.00 62.59 252 TYR A O 1
ATOM 2050 N N . ILE A 1 253 ? 2.350 1.657 14.731 1.00 65.12 253 ILE A N 1
ATOM 2051 C CA . ILE A 1 253 ? 1.218 1.555 13.811 1.00 65.12 253 ILE A CA 1
ATOM 2052 C C . ILE A 1 253 ? 0.994 2.863 13.029 1.00 65.12 253 ILE A C 1
ATOM 2054 O O . ILE A 1 253 ? 1.042 2.798 11.797 1.00 65.12 253 ILE A O 1
ATOM 2058 N N . PRO A 1 254 ? 0.856 4.042 13.669 1.00 60.22 254 PRO A N 1
ATOM 2059 C CA . PRO A 1 254 ? 0.711 5.319 12.970 1.00 60.22 254 PRO A CA 1
ATOM 2060 C C . PRO A 1 254 ? 1.810 5.546 11.937 1.00 60.22 254 PRO A C 1
ATOM 2062 O O . PRO A 1 254 ? 1.529 5.888 10.795 1.00 60.22 254 PRO A O 1
ATOM 2065 N N . ILE A 1 255 ? 3.064 5.252 12.298 1.00 61.72 255 ILE A N 1
ATOM 2066 C CA . ILE A 1 255 ? 4.230 5.420 11.421 1.00 61.72 255 ILE A CA 1
ATOM 2067 C C . ILE A 1 255 ? 4.118 4.543 10.167 1.00 61.72 255 ILE A C 1
ATOM 2069 O O . ILE A 1 255 ? 4.522 4.957 9.078 1.00 61.72 255 ILE A O 1
ATOM 2073 N N . ILE A 1 256 ? 3.606 3.316 10.297 1.00 61.41 256 ILE A N 1
ATOM 2074 C CA . ILE A 1 256 ? 3.392 2.420 9.154 1.00 61.41 256 ILE A CA 1
ATOM 2075 C C . ILE A 1 256 ? 2.282 2.977 8.258 1.00 61.41 256 ILE A C 1
ATOM 2077 O O . ILE A 1 256 ? 2.475 3.043 7.044 1.00 61.41 256 ILE A O 1
ATOM 2081 N N . PHE A 1 257 ? 1.164 3.417 8.839 1.00 58.88 257 PHE A N 1
ATOM 2082 C CA . PHE A 1 257 ? 0.019 3.930 8.085 1.00 58.88 257 PHE A CA 1
ATOM 2083 C C . PHE A 1 257 ? 0.301 5.276 7.407 1.00 58.88 257 PHE A C 1
ATOM 2085 O O . PHE A 1 257 ? 0.039 5.405 6.214 1.00 58.88 257 PHE A O 1
ATOM 2092 N N . GLN A 1 258 ? 0.957 6.223 8.081 1.00 59.31 258 GLN A N 1
ATOM 2093 C CA . GLN A 1 258 ? 1.402 7.502 7.503 1.00 59.31 258 GLN A CA 1
ATOM 2094 C C . GLN A 1 258 ? 2.377 7.308 6.329 1.00 59.31 258 GLN A C 1
ATOM 2096 O O . GLN A 1 258 ? 2.440 8.105 5.386 1.00 59.31 258 GLN A O 1
ATOM 2101 N N . LYS A 1 259 ? 3.135 6.206 6.329 1.00 59.69 259 LYS A N 1
ATOM 2102 C CA . LYS A 1 259 ? 4.019 5.861 5.211 1.00 59.69 259 LYS A CA 1
ATOM 2103 C C . LYS A 1 259 ? 3.277 5.305 3.995 1.00 59.69 259 LYS A C 1
ATOM 2105 O O . LYS A 1 259 ? 3.828 5.363 2.900 1.00 59.69 259 LYS A O 1
ATOM 2110 N N . ILE A 1 260 ? 2.043 4.813 4.122 1.00 59.72 260 ILE A N 1
ATOM 2111 C CA . ILE A 1 260 ? 1.297 4.243 2.986 1.00 59.72 260 ILE A CA 1
ATOM 2112 C C . ILE A 1 260 ? 0.984 5.319 1.920 1.00 59.72 260 ILE A C 1
ATOM 2114 O O . ILE A 1 260 ? 1.390 5.125 0.768 1.00 59.72 260 ILE A O 1
ATOM 2118 N N . PRO A 1 261 ? 0.365 6.477 2.243 1.00 57.12 261 PRO A N 1
ATOM 2119 C CA . PRO A 1 261 ? 0.101 7.532 1.258 1.00 57.12 261 PRO A CA 1
ATOM 2120 C C . PRO A 1 261 ? 1.371 8.112 0.620 1.00 57.12 261 PRO A C 1
ATOM 2122 O O . PRO A 1 261 ? 1.416 8.358 -0.593 1.00 57.12 261 PRO A O 1
ATOM 2125 N N . SER A 1 262 ? 2.436 8.293 1.409 1.00 59.16 262 SER A N 1
ATOM 2126 C CA . SER A 1 262 ? 3.714 8.817 0.906 1.00 59.16 262 SER A CA 1
ATOM 2127 C C . SER A 1 262 ? 4.408 7.833 -0.042 1.00 59.16 262 SER A C 1
ATOM 2129 O O . SER A 1 262 ? 4.948 8.248 -1.073 1.00 59.16 262 SER A O 1
ATOM 2131 N N . VAL A 1 263 ? 4.318 6.524 0.221 1.00 63.03 263 VAL A N 1
ATOM 2132 C CA . VAL A 1 263 ? 4.777 5.475 -0.702 1.00 63.03 263 VAL A CA 1
ATOM 2133 C C . VAL A 1 263 ? 3.974 5.497 -2.005 1.00 63.03 263 VAL A C 1
ATOM 2135 O O . VAL A 1 263 ? 4.583 5.429 -3.073 1.00 63.03 263 VAL A O 1
ATOM 2138 N N . ILE A 1 264 ? 2.646 5.660 -1.953 1.00 63.69 264 ILE A N 1
ATOM 2139 C CA . ILE A 1 264 ? 1.789 5.750 -3.153 1.00 63.69 264 ILE A CA 1
ATOM 2140 C C . ILE A 1 264 ? 2.177 6.966 -4.012 1.00 63.69 264 ILE A C 1
ATOM 2142 O O . ILE A 1 264 ? 2.366 6.849 -5.226 1.00 63.69 264 ILE A O 1
ATOM 2146 N N . THR A 1 265 ? 2.369 8.125 -3.381 1.00 65.25 265 THR A N 1
ATOM 2147 C CA . THR A 1 265 ? 2.727 9.378 -4.069 1.00 65.25 265 THR A CA 1
ATOM 2148 C C . THR A 1 265 ? 4.129 9.314 -4.686 1.00 65.25 265 THR A C 1
ATOM 2150 O O . THR A 1 265 ? 4.347 9.706 -5.839 1.00 65.25 265 THR A O 1
ATOM 2153 N N . SER A 1 266 ? 5.093 8.748 -3.955 1.00 66.50 266 SER A N 1
ATOM 2154 C CA . SER A 1 266 ? 6.450 8.507 -4.456 1.00 66.50 266 SER A CA 1
ATOM 2155 C C . SER A 1 266 ? 6.451 7.509 -5.620 1.00 66.50 266 SER A C 1
ATOM 2157 O O . SER A 1 266 ? 7.101 7.739 -6.646 1.00 66.50 266 SER A O 1
ATOM 2159 N N . ALA A 1 267 ? 5.648 6.444 -5.522 1.00 70.69 267 ALA A N 1
ATOM 2160 C CA . ALA A 1 267 ? 5.496 5.449 -6.576 1.00 70.69 267 ALA A CA 1
ATOM 2161 C C . ALA A 1 267 ? 4.943 6.056 -7.869 1.00 70.69 267 ALA A C 1
ATOM 2163 O O . ALA A 1 267 ? 5.422 5.695 -8.944 1.00 70.69 267 ALA A O 1
ATOM 2164 N N . PHE A 1 268 ? 4.008 7.010 -7.799 1.00 74.25 268 PHE A N 1
ATOM 2165 C CA . PHE A 1 268 ? 3.521 7.723 -8.984 1.00 74.25 268 PHE A CA 1
ATOM 2166 C C . PHE A 1 268 ? 4.650 8.468 -9.706 1.00 74.25 268 PHE A C 1
ATOM 2168 O O . PHE A 1 268 ? 4.841 8.294 -10.910 1.00 74.25 268 PHE A O 1
ATOM 2175 N N . THR A 1 269 ? 5.445 9.240 -8.962 1.00 76.06 269 THR A N 1
ATOM 2176 C CA . THR A 1 269 ? 6.561 10.019 -9.523 1.00 76.06 269 THR A CA 1
ATOM 2177 C C . THR A 1 269 ? 7.608 9.106 -10.160 1.00 76.06 269 THR A C 1
ATOM 2179 O O . THR A 1 269 ? 8.017 9.317 -11.304 1.00 76.06 269 THR A O 1
ATOM 2182 N N . VAL A 1 270 ? 8.006 8.042 -9.455 1.00 80.06 270 VAL A N 1
ATOM 2183 C CA . VAL A 1 270 ? 8.932 7.032 -9.986 1.00 80.06 270 VAL A CA 1
ATOM 2184 C C . VAL A 1 270 ? 8.353 6.388 -11.244 1.00 80.06 270 VAL A C 1
ATOM 2186 O O . VAL A 1 270 ? 9.040 6.318 -12.259 1.00 80.06 270 VAL A O 1
ATOM 2189 N N . THR A 1 271 ? 7.083 5.983 -11.219 1.00 80.56 271 THR A N 1
ATOM 2190 C CA . THR A 1 271 ? 6.404 5.352 -12.359 1.00 80.56 271 THR A CA 1
ATOM 2191 C C . THR A 1 271 ? 6.367 6.281 -13.567 1.00 80.56 271 THR A C 1
ATOM 2193 O O . THR A 1 271 ? 6.701 5.850 -14.667 1.00 80.56 271 THR A O 1
ATOM 2196 N N . PHE A 1 272 ? 6.046 7.562 -13.382 1.00 82.75 272 PHE A N 1
ATOM 2197 C CA . PHE A 1 272 ? 6.038 8.558 -14.453 1.00 82.75 272 PHE A CA 1
ATOM 2198 C C . PHE A 1 272 ? 7.402 8.666 -15.150 1.00 82.75 272 PHE A C 1
ATOM 2200 O O . PHE A 1 272 ? 7.495 8.532 -16.374 1.00 82.75 272 PHE A O 1
ATOM 2207 N N . PHE A 1 273 ? 8.481 8.839 -14.380 1.00 84.62 273 PHE A N 1
ATOM 2208 C CA . PHE A 1 273 ? 9.828 8.922 -14.949 1.00 84.62 273 PHE A CA 1
ATOM 2209 C C . PHE A 1 273 ? 10.297 7.597 -15.549 1.00 84.62 273 PHE A C 1
ATOM 2211 O O . PHE A 1 273 ? 11.022 7.605 -16.542 1.00 84.62 273 PHE A O 1
ATOM 2218 N N . VAL A 1 274 ? 9.858 6.463 -15.003 1.00 86.88 274 VAL A N 1
ATOM 2219 C CA . VAL A 1 274 ? 10.139 5.139 -15.562 1.00 86.88 274 VAL A CA 1
ATOM 2220 C C . VAL A 1 274 ? 9.401 4.930 -16.889 1.00 86.88 274 VAL A C 1
ATOM 2222 O O . VAL A 1 274 ? 10.003 4.401 -17.822 1.00 86.88 274 VAL A O 1
ATOM 2225 N N . ILE A 1 275 ? 8.151 5.387 -17.042 1.00 85.31 275 ILE A N 1
ATOM 2226 C CA . ILE A 1 275 ? 7.426 5.374 -18.328 1.00 85.31 275 ILE A CA 1
ATOM 2227 C C . ILE A 1 275 ? 8.189 6.206 -19.356 1.00 85.31 275 ILE A C 1
ATOM 2229 O O . ILE A 1 275 ? 8.525 5.713 -20.436 1.00 85.31 275 ILE A O 1
ATOM 2233 N N . LEU A 1 276 ? 8.492 7.458 -19.007 1.00 85.81 276 LEU A N 1
ATOM 2234 C CA . LEU A 1 276 ? 9.162 8.401 -19.897 1.00 85.81 276 LEU A CA 1
ATOM 2235 C C . LEU A 1 276 ? 10.550 7.889 -20.296 1.00 85.81 276 LEU A C 1
ATOM 2237 O O . LEU A 1 276 ? 10.888 7.843 -21.482 1.00 85.81 276 LEU A O 1
ATOM 2241 N N . GLY A 1 277 ? 11.316 7.416 -19.313 1.00 86.00 277 GLY A N 1
ATOM 2242 C CA . GLY A 1 277 ? 12.605 6.770 -19.509 1.00 86.00 277 GLY A CA 1
ATOM 2243 C C . GLY A 1 277 ? 12.497 5.537 -20.399 1.00 86.00 277 GLY A C 1
ATOM 2244 O O . GLY A 1 277 ? 13.312 5.373 -21.300 1.00 86.00 277 GLY A O 1
ATOM 2245 N N . THR A 1 278 ? 11.478 4.696 -20.217 1.00 86.69 278 THR A N 1
ATOM 2246 C CA . THR A 1 278 ? 11.288 3.469 -21.006 1.00 86.69 278 THR A CA 1
ATOM 2247 C C . THR A 1 278 ? 10.960 3.783 -22.457 1.00 86.69 278 THR A C 1
ATOM 2249 O O . THR A 1 278 ? 11.546 3.172 -23.352 1.00 86.69 278 THR A O 1
ATOM 2252 N N . VAL A 1 279 ? 10.054 4.729 -22.718 1.00 84.25 279 VAL A N 1
ATOM 2253 C CA . VAL A 1 279 ? 9.695 5.149 -24.082 1.00 84.25 279 VAL A CA 1
ATOM 2254 C C . VAL A 1 279 ? 10.920 5.727 -24.787 1.00 84.25 279 VAL A C 1
ATOM 2256 O O . VAL A 1 279 ? 11.284 5.273 -25.876 1.00 84.25 279 VAL A O 1
ATOM 2259 N N . TYR A 1 280 ? 11.594 6.679 -24.136 1.00 85.69 280 TYR A N 1
ATOM 2260 C CA . TYR A 1 280 ? 12.771 7.341 -24.685 1.00 85.69 280 TYR A CA 1
ATOM 2261 C C . TYR A 1 280 ? 13.905 6.338 -24.920 1.00 85.69 280 TYR A C 1
ATOM 2263 O O . TYR A 1 280 ? 14.420 6.204 -26.033 1.00 85.69 280 TYR A O 1
ATOM 2271 N N . LEU A 1 281 ? 14.256 5.558 -23.896 1.00 84.75 281 LEU A N 1
ATOM 2272 C CA . LEU A 1 281 ? 15.343 4.598 -23.985 1.00 84.75 281 LEU A CA 1
ATOM 2273 C C . LEU A 1 281 ? 15.023 3.497 -24.992 1.00 84.75 281 LEU A C 1
ATOM 2275 O O . LEU A 1 281 ? 15.908 3.178 -25.767 1.00 84.75 281 LEU A O 1
ATOM 2279 N N . SER A 1 282 ? 13.793 2.978 -25.086 1.00 83.06 282 SER A N 1
ATOM 2280 C CA . SER A 1 282 ? 13.417 1.952 -26.082 1.00 83.06 282 SER A CA 1
ATOM 2281 C C . SER A 1 282 ? 13.573 2.429 -27.529 1.00 83.06 282 SER A C 1
ATOM 2283 O O . SER A 1 282 ? 13.953 1.644 -28.412 1.00 83.06 282 SER A O 1
ATOM 2285 N N . TYR A 1 283 ? 13.295 3.712 -27.777 1.00 82.81 283 TYR A N 1
ATOM 2286 C CA . TYR A 1 283 ? 13.455 4.332 -29.089 1.00 82.81 283 TYR A CA 1
ATOM 2287 C C . TYR A 1 283 ? 14.936 4.539 -29.436 1.00 82.81 283 TYR A C 1
ATOM 2289 O O . TYR A 1 283 ? 15.394 4.107 -30.496 1.00 82.81 283 TYR A O 1
ATOM 2297 N N . TYR A 1 284 ? 15.711 5.122 -28.516 1.00 83.44 284 TYR A N 1
ATOM 2298 C CA . TYR A 1 284 ? 17.132 5.431 -28.720 1.00 83.44 284 TYR A CA 1
ATOM 2299 C C . TYR A 1 284 ? 18.082 4.267 -28.400 1.00 83.44 284 TYR A C 1
ATOM 2301 O O . TYR A 1 284 ? 19.277 4.355 -28.686 1.00 83.44 284 TYR A O 1
ATOM 2309 N N . PHE A 1 285 ? 17.589 3.144 -27.873 1.00 80.06 285 PHE A N 1
ATOM 2310 C CA . PHE A 1 285 ? 18.409 1.998 -27.465 1.00 80.06 285 PHE A CA 1
ATOM 2311 C C . PHE A 1 285 ? 19.342 1.485 -28.569 1.00 80.06 285 PHE A C 1
ATOM 2313 O O . PHE A 1 285 ? 20.513 1.226 -28.287 1.00 80.06 285 PHE A O 1
ATOM 2320 N N . PRO A 1 286 ? 18.898 1.354 -29.839 1.00 77.12 286 PRO A N 1
ATOM 2321 C CA . PRO A 1 286 ? 19.776 0.912 -30.922 1.00 77.12 286 PRO A CA 1
ATOM 2322 C C . PRO A 1 286 ? 20.922 1.887 -31.189 1.00 77.12 286 PRO A C 1
ATOM 2324 O O . PRO A 1 286 ? 22.044 1.462 -31.469 1.00 77.12 286 PRO A O 1
ATOM 2327 N N . LEU A 1 287 ? 20.649 3.191 -31.083 1.00 80.31 287 LEU A N 1
ATOM 2328 C CA . LEU A 1 287 ? 21.659 4.237 -31.215 1.00 80.31 287 LEU A CA 1
ATOM 2329 C C . LEU A 1 287 ? 22.638 4.152 -30.041 1.00 80.31 287 LEU A C 1
ATOM 2331 O O . LEU A 1 287 ? 23.841 4.052 -30.270 1.00 80.31 287 LEU A O 1
ATOM 2335 N N . MET A 1 288 ? 22.139 4.052 -28.808 1.00 79.31 288 MET A N 1
ATOM 2336 C CA . MET A 1 288 ? 22.965 3.857 -27.611 1.00 79.31 288 MET A CA 1
ATOM 2337 C C . MET A 1 288 ? 23.888 2.639 -27.734 1.00 79.31 288 MET A C 1
ATOM 2339 O O . MET A 1 288 ? 25.088 2.763 -27.502 1.00 79.31 288 MET A O 1
ATOM 2343 N N . LYS A 1 289 ? 23.380 1.488 -28.197 1.00 77.81 289 LYS A N 1
ATOM 2344 C CA . LYS A 1 289 ? 24.187 0.277 -28.456 1.00 77.81 289 LYS A CA 1
ATOM 2345 C C . LYS A 1 289 ? 25.302 0.508 -29.480 1.00 77.81 289 LYS A C 1
ATOM 2347 O O . LYS A 1 289 ? 26.361 -0.106 -29.387 1.00 77.81 289 LYS A O 1
ATOM 2352 N N . ARG A 1 290 ? 25.068 1.360 -30.482 1.00 77.88 290 ARG A N 1
ATOM 2353 C CA . ARG A 1 290 ? 26.046 1.650 -31.542 1.00 77.88 290 ARG A CA 1
ATOM 2354 C C . ARG A 1 290 ? 27.110 2.651 -31.092 1.00 77.88 290 ARG A C 1
ATOM 2356 O O . ARG A 1 290 ? 28.264 2.529 -31.497 1.00 77.88 290 ARG A O 1
ATOM 2363 N N . TYR A 1 291 ? 26.727 3.634 -30.282 1.00 82.75 291 TYR A N 1
ATOM 2364 C CA . TYR A 1 291 ? 27.621 4.686 -29.801 1.00 82.75 291 TYR A CA 1
ATOM 2365 C C . TYR A 1 291 ? 28.385 4.304 -28.529 1.00 82.75 291 TYR A C 1
ATOM 2367 O O . TYR A 1 291 ? 29.485 4.812 -28.337 1.00 82.75 291 TYR A O 1
ATOM 2375 N N . SER A 1 292 ? 27.891 3.368 -27.713 1.00 80.50 292 SER A N 1
ATOM 2376 C CA . SER A 1 292 ? 28.582 2.914 -26.495 1.00 80.50 292 SER A CA 1
ATOM 2377 C C . SER A 1 292 ? 29.990 2.379 -26.772 1.00 80.50 292 SER A C 1
ATOM 2379 O O . SER A 1 292 ? 30.921 2.669 -26.029 1.00 80.50 292 SER A O 1
ATOM 2381 N N . VAL A 1 293 ? 30.188 1.687 -27.898 1.00 80.00 293 VAL A N 1
ATOM 2382 C CA . VAL A 1 293 ? 31.506 1.186 -28.328 1.00 80.00 293 VAL A CA 1
ATOM 2383 C C . VAL A 1 293 ? 32.465 2.329 -28.693 1.00 80.00 293 VAL A C 1
ATOM 2385 O O . VAL A 1 293 ? 33.677 2.184 -28.564 1.00 80.00 293 VAL A O 1
ATOM 2388 N N . ARG A 1 294 ? 31.953 3.491 -29.127 1.00 82.31 294 ARG A N 1
ATOM 2389 C CA . ARG A 1 294 ? 32.785 4.650 -29.500 1.00 82.31 294 ARG A CA 1
ATOM 2390 C C . ARG A 1 294 ? 33.380 5.381 -28.299 1.00 82.31 294 ARG A C 1
ATOM 2392 O O . ARG A 1 294 ? 34.346 6.111 -28.501 1.00 82.31 294 ARG A O 1
ATOM 2399 N N . LEU A 1 295 ? 32.846 5.160 -27.095 1.00 83.69 295 LEU A N 1
ATOM 2400 C CA . LEU A 1 295 ? 33.423 5.668 -25.845 1.00 83.69 295 LEU A CA 1
ATOM 2401 C C . LEU A 1 295 ? 34.780 5.022 -25.533 1.00 83.69 295 LEU A C 1
ATOM 2403 O O . LEU A 1 295 ? 35.571 5.589 -24.787 1.00 83.69 295 LEU A O 1
ATOM 2407 N N . TYR A 1 296 ? 35.063 3.859 -26.127 1.00 83.38 296 TYR A N 1
ATOM 2408 C CA . TYR A 1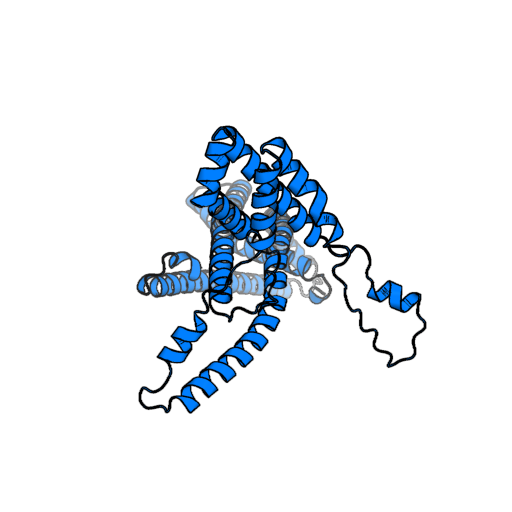 296 ? 36.327 3.158 -25.959 1.00 83.38 296 TYR A CA 1
ATOM 2409 C C . TYR A 1 296 ? 37.353 3.590 -27.025 1.00 83.38 296 TYR A C 1
ATOM 2411 O O . TYR A 1 296 ? 36.990 3.818 -28.195 1.00 83.38 296 TYR A O 1
ATOM 2419 N N . PRO A 1 297 ? 38.643 3.698 -26.651 1.00 85.88 297 PRO A N 1
ATOM 2420 C CA . PRO A 1 297 ? 39.705 4.076 -27.576 1.00 85.88 297 PRO A CA 1
ATOM 2421 C C . PRO A 1 297 ? 39.860 3.060 -28.717 1.00 85.88 297 PRO A C 1
ATOM 2423 O O . PRO A 1 297 ? 39.570 1.877 -28.562 1.00 85.88 297 PRO A O 1
ATOM 2426 N N . ASN A 1 298 ? 40.318 3.526 -29.888 1.00 83.81 298 ASN A N 1
ATOM 2427 C CA . ASN A 1 298 ? 40.277 2.769 -31.151 1.00 83.81 298 ASN A CA 1
ATOM 2428 C C . ASN A 1 298 ? 40.855 1.343 -31.062 1.00 83.81 298 ASN A C 1
ATOM 2430 O O . ASN A 1 298 ? 40.292 0.434 -31.662 1.00 83.81 298 ASN A O 1
ATOM 2434 N N . HIS A 1 299 ? 41.930 1.147 -30.295 1.00 87.19 299 HIS A N 1
ATOM 2435 C CA . HIS A 1 299 ? 42.639 -0.130 -30.156 1.00 87.19 299 HIS A CA 1
ATOM 2436 C C . HIS A 1 299 ? 41.900 -1.177 -29.302 1.00 87.19 299 HIS A C 1
ATOM 2438 O O . HIS A 1 299 ? 42.236 -2.353 -29.365 1.00 87.19 299 HIS A O 1
ATOM 2444 N N . SER A 1 300 ? 40.904 -0.779 -28.503 1.00 85.56 300 SER A N 1
ATOM 2445 C CA . SER A 1 300 ? 40.137 -1.680 -27.629 1.00 85.56 300 SER A CA 1
ATOM 2446 C C . SER A 1 300 ? 38.675 -1.833 -28.051 1.00 85.56 300 SER A C 1
ATOM 2448 O O . SER A 1 300 ? 37.914 -2.541 -27.393 1.00 85.56 300 SER A O 1
ATOM 2450 N N . ARG A 1 301 ? 38.264 -1.217 -29.168 1.00 85.00 301 ARG A N 1
ATOM 2451 C CA . ARG A 1 301 ? 36.865 -1.226 -29.630 1.00 85.00 301 ARG A CA 1
ATOM 2452 C C . ARG A 1 301 ? 36.330 -2.617 -29.939 1.00 85.00 301 ARG A C 1
ATOM 2454 O O . ARG A 1 301 ? 35.174 -2.886 -29.623 1.00 85.00 301 ARG A O 1
ATOM 2461 N N . ASP A 1 302 ? 37.139 -3.495 -30.522 1.00 85.25 302 ASP A N 1
ATOM 2462 C CA . ASP A 1 302 ? 36.697 -4.856 -30.849 1.00 85.25 302 ASP A CA 1
ATOM 2463 C C . ASP A 1 302 ? 36.482 -5.697 -29.587 1.00 85.25 302 ASP A C 1
ATOM 2465 O O . ASP A 1 302 ? 35.465 -6.385 -29.464 1.00 85.25 302 ASP A O 1
ATOM 2469 N N . VAL A 1 303 ? 37.368 -5.544 -28.598 1.00 85.50 303 VAL A N 1
ATOM 2470 C CA . VAL A 1 303 ? 37.228 -6.162 -27.271 1.00 85.50 303 VAL A CA 1
ATOM 2471 C C . VAL A 1 303 ? 36.005 -5.598 -26.543 1.00 85.50 303 VAL A C 1
ATOM 2473 O O . VAL A 1 303 ? 35.173 -6.359 -26.054 1.00 85.50 303 VAL A O 1
ATOM 2476 N N . ALA A 1 304 ? 35.831 -4.273 -26.538 1.00 85.00 304 ALA A N 1
ATOM 2477 C CA . ALA A 1 304 ? 34.685 -3.609 -25.923 1.00 85.00 304 ALA A CA 1
ATOM 2478 C C . ALA A 1 304 ? 33.357 -4.023 -26.574 1.00 85.00 304 ALA A C 1
ATOM 2480 O O . ALA A 1 304 ? 32.362 -4.233 -25.884 1.00 85.00 304 ALA A O 1
ATOM 2481 N N . LYS A 1 305 ? 33.329 -4.200 -27.900 1.00 86.31 305 LYS A N 1
ATOM 2482 C CA . LYS A 1 305 ? 32.153 -4.689 -28.630 1.00 86.31 305 LYS A CA 1
ATOM 2483 C C . LYS A 1 305 ? 31.785 -6.115 -28.220 1.00 86.31 305 LYS A C 1
ATOM 2485 O O . LYS A 1 305 ? 30.597 -6.395 -28.058 1.00 86.31 305 LYS A O 1
ATOM 2490 N N . GLY A 1 306 ? 32.775 -6.996 -28.055 1.00 85.50 306 GLY A N 1
ATOM 2491 C CA . GLY A 1 306 ? 32.575 -8.347 -27.522 1.00 85.50 306 GLY A CA 1
ATOM 2492 C C . GLY A 1 306 ? 32.017 -8.308 -26.101 1.00 85.50 306 GLY A C 1
ATOM 2493 O O . GLY A 1 306 ? 30.919 -8.801 -25.853 1.00 85.50 306 GLY A O 1
ATOM 2494 N N . PHE A 1 307 ? 32.707 -7.599 -25.207 1.00 86.69 307 PHE A N 1
ATOM 2495 C CA . PHE A 1 307 ? 32.321 -7.466 -23.805 1.00 86.69 307 PHE A CA 1
ATOM 2496 C C . PHE A 1 307 ? 30.909 -6.890 -23.619 1.00 86.69 307 PHE A C 1
ATOM 2498 O O . PHE A 1 307 ? 30.098 -7.461 -22.891 1.00 86.69 307 PHE A O 1
ATOM 2505 N N . LEU A 1 308 ? 30.569 -5.788 -24.298 1.00 85.88 308 LEU A N 1
ATOM 2506 C CA . LEU A 1 308 ? 29.244 -5.163 -24.201 1.00 85.88 308 LEU A CA 1
ATOM 2507 C C . LEU A 1 308 ? 28.135 -6.074 -24.732 1.00 85.88 308 LEU A C 1
ATOM 2509 O O . LEU A 1 308 ? 27.044 -6.113 -24.165 1.00 85.88 308 LEU A O 1
ATOM 2513 N N . LYS A 1 309 ? 28.403 -6.824 -25.807 1.00 85.88 309 LYS A N 1
ATOM 2514 C CA . LYS A 1 309 ? 27.456 -7.794 -26.366 1.00 85.88 309 LYS A CA 1
ATOM 2515 C C . LYS A 1 309 ? 27.195 -8.942 -25.393 1.00 85.88 309 LYS A C 1
ATOM 2517 O O . LYS A 1 309 ? 26.038 -9.331 -25.223 1.00 85.88 309 LYS A O 1
ATOM 2522 N N . ASP A 1 310 ? 28.241 -9.459 -24.759 1.00 86.62 310 ASP A N 1
ATOM 2523 C CA . ASP A 1 310 ? 28.131 -10.554 -23.797 1.00 86.62 310 ASP A CA 1
ATOM 2524 C C . ASP A 1 310 ? 27.471 -10.091 -22.496 1.00 86.62 310 ASP A C 1
ATOM 2526 O O . ASP A 1 310 ? 26.564 -10.757 -21.999 1.00 86.62 310 ASP A O 1
ATOM 2530 N N . THR A 1 311 ? 27.814 -8.892 -22.021 1.00 85.12 311 THR A N 1
ATOM 2531 C CA . THR A 1 311 ? 27.185 -8.251 -20.856 1.00 85.12 311 THR A CA 1
ATOM 2532 C C . THR A 1 311 ? 25.695 -8.039 -21.089 1.00 85.12 311 THR A C 1
ATOM 2534 O O . THR A 1 311 ? 24.876 -8.434 -20.265 1.00 85.12 311 THR A O 1
ATOM 2537 N N . TYR A 1 312 ? 25.322 -7.478 -22.241 1.00 84.31 312 TYR A N 1
ATOM 2538 C CA . TYR A 1 312 ? 23.924 -7.273 -22.602 1.00 84.31 312 TYR A CA 1
ATOM 2539 C C . TYR A 1 312 ? 23.149 -8.599 -22.667 1.00 84.31 312 TYR A C 1
ATOM 2541 O O . TYR A 1 312 ? 22.065 -8.701 -22.100 1.00 84.31 312 TYR A O 1
ATOM 2549 N N . ARG A 1 313 ? 23.708 -9.638 -23.306 1.00 84.44 313 ARG A N 1
ATOM 2550 C CA . ARG A 1 313 ? 23.070 -10.965 -23.365 1.00 84.44 313 ARG A CA 1
ATOM 2551 C C . ARG A 1 313 ? 22.934 -11.603 -21.987 1.00 84.44 313 ARG A C 1
ATOM 2553 O O . ARG A 1 313 ? 21.914 -12.232 -21.720 1.00 84.44 313 ARG A O 1
ATOM 2560 N N . SER A 1 314 ? 23.952 -11.464 -21.143 1.00 84.81 314 SER A N 1
ATOM 2561 C CA . SER A 1 314 ? 23.934 -11.967 -19.770 1.00 84.81 314 SER A CA 1
ATOM 2562 C C . SER A 1 314 ? 22.838 -11.278 -18.957 1.00 84.81 314 SER A C 1
ATOM 2564 O O . SER A 1 314 ? 21.978 -11.950 -18.394 1.00 84.81 314 SER A O 1
ATOM 2566 N N . LEU A 1 315 ? 22.786 -9.943 -18.998 1.00 83.56 315 LEU A N 1
ATOM 2567 C CA . LEU A 1 315 ? 21.786 -9.146 -18.290 1.00 83.56 315 LEU A CA 1
ATOM 2568 C C . LEU A 1 315 ? 20.363 -9.441 -18.783 1.00 83.56 315 LEU A C 1
ATOM 2570 O O . LEU A 1 315 ? 19.459 -9.635 -17.978 1.00 83.56 315 LEU A O 1
ATOM 2574 N N . GLN A 1 316 ? 20.166 -9.548 -20.099 1.00 83.56 316 GLN A N 1
ATOM 2575 C CA . GLN A 1 316 ? 18.871 -9.905 -20.678 1.00 83.56 316 GLN A CA 1
ATOM 2576 C C . GLN A 1 316 ? 18.406 -11.295 -20.220 1.00 83.56 316 GLN A C 1
ATOM 2578 O O . GLN A 1 316 ? 17.246 -11.469 -19.853 1.00 83.56 316 GLN A O 1
ATOM 2583 N N . ARG A 1 317 ? 19.303 -12.292 -20.220 1.00 83.69 317 ARG A N 1
ATOM 2584 C CA . ARG A 1 317 ? 18.988 -13.637 -19.713 1.00 83.69 317 ARG A CA 1
ATOM 2585 C C . ARG A 1 317 ? 18.650 -13.602 -18.231 1.00 83.69 317 ARG A C 1
ATOM 2587 O O . ARG A 1 317 ? 17.665 -14.207 -17.846 1.00 83.69 317 ARG A O 1
ATOM 2594 N N . TYR A 1 318 ? 19.429 -12.881 -17.433 1.00 82.88 318 TYR A N 1
ATOM 2595 C CA . TYR A 1 318 ? 19.197 -12.735 -16.001 1.00 82.88 318 TYR A CA 1
ATOM 2596 C C . TYR A 1 318 ? 17.808 -12.156 -15.700 1.00 82.88 318 TYR A C 1
ATOM 2598 O O . TYR A 1 318 ? 17.047 -12.769 -14.957 1.00 82.88 318 TYR A O 1
ATOM 2606 N N . VAL A 1 319 ? 17.442 -11.040 -16.342 1.00 80.62 319 VAL A N 1
ATOM 2607 C CA . VAL A 1 319 ? 16.119 -10.410 -16.176 1.00 80.62 319 VAL A CA 1
ATOM 2608 C C . VAL A 1 319 ? 14.996 -11.361 -16.594 1.00 80.62 319 VAL A C 1
ATOM 2610 O O . VAL A 1 319 ? 14.030 -11.529 -15.853 1.00 80.62 319 VAL A O 1
ATOM 2613 N N . ASN A 1 320 ? 15.136 -12.036 -17.737 1.00 76.81 320 ASN A N 1
ATOM 2614 C CA . ASN A 1 320 ? 14.132 -12.995 -18.200 1.00 76.81 320 ASN A CA 1
ATOM 2615 C C . ASN A 1 320 ? 13.997 -14.201 -17.259 1.00 76.81 320 ASN A C 1
ATOM 2617 O O . ASN A 1 320 ? 12.884 -14.638 -16.985 1.00 76.81 320 ASN A O 1
ATOM 2621 N N . THR A 1 321 ? 15.112 -14.733 -16.754 1.00 84.44 321 THR A N 1
ATOM 2622 C CA . THR A 1 321 ? 15.112 -15.846 -15.798 1.00 84.44 321 THR A CA 1
ATOM 2623 C C . THR A 1 321 ? 14.426 -15.447 -14.501 1.00 84.44 321 THR A C 1
ATOM 2625 O O . THR A 1 321 ? 13.586 -16.199 -14.019 1.00 84.44 321 THR A O 1
ATOM 2628 N N . ILE A 1 322 ? 14.723 -14.260 -13.962 1.00 82.44 322 ILE A N 1
ATOM 2629 C CA . ILE A 1 322 ? 14.044 -13.756 -12.764 1.00 82.44 322 ILE A CA 1
ATOM 2630 C C . ILE A 1 322 ? 12.551 -13.622 -13.011 1.00 82.44 322 ILE A C 1
ATOM 2632 O O . ILE A 1 322 ? 11.785 -14.116 -12.200 1.00 82.44 322 ILE A O 1
ATOM 2636 N N . LEU A 1 323 ? 12.128 -13.042 -14.136 1.00 79.00 323 LEU A N 1
ATOM 2637 C CA . LEU A 1 323 ? 10.705 -12.940 -14.465 1.00 79.00 323 LEU A CA 1
ATOM 2638 C C . LEU A 1 323 ? 10.010 -14.304 -14.472 1.00 79.00 323 LEU A C 1
ATOM 2640 O O . LEU A 1 323 ? 8.934 -14.447 -13.902 1.00 79.00 323 LEU A O 1
ATOM 2644 N N . VAL A 1 324 ? 10.627 -15.314 -15.088 1.00 81.19 324 VAL A N 1
ATOM 2645 C CA . VAL A 1 324 ? 10.077 -16.677 -15.115 1.00 81.19 324 VAL A CA 1
ATOM 2646 C C . VAL A 1 324 ? 10.027 -17.281 -13.712 1.00 81.19 324 VAL A C 1
ATOM 2648 O O . VAL A 1 324 ? 9.016 -17.882 -13.353 1.00 81.19 324 VAL A O 1
ATOM 2651 N N . ILE A 1 325 ? 11.080 -17.101 -12.910 1.00 82.38 325 ILE A N 1
ATOM 2652 C CA . ILE A 1 325 ? 11.116 -17.565 -11.519 1.00 82.38 325 ILE A CA 1
ATOM 2653 C C . ILE A 1 325 ? 10.019 -16.874 -10.707 1.00 82.38 325 ILE A C 1
ATOM 2655 O O . ILE A 1 325 ? 9.266 -17.563 -10.034 1.00 82.38 325 ILE A O 1
ATOM 2659 N N . SER A 1 326 ? 9.875 -15.553 -10.801 1.00 80.56 326 SER A N 1
ATOM 2660 C CA . SER A 1 326 ? 8.839 -14.789 -10.101 1.00 80.56 326 SER A CA 1
ATOM 2661 C C . SER A 1 326 ? 7.435 -15.252 -10.485 1.00 80.56 326 SER A C 1
ATOM 2663 O O . SER A 1 326 ? 6.617 -15.492 -9.605 1.00 80.56 326 SER A O 1
ATOM 2665 N N . LEU A 1 327 ? 7.168 -15.474 -11.777 1.00 80.06 327 LEU A N 1
ATOM 2666 C CA . LEU A 1 327 ? 5.890 -16.026 -12.240 1.00 80.06 327 LEU A CA 1
ATOM 2667 C C . LEU A 1 327 ? 5.632 -17.432 -11.686 1.00 80.06 327 LEU A C 1
ATOM 2669 O O . LEU A 1 327 ? 4.516 -17.743 -11.276 1.00 80.06 327 LEU A O 1
ATOM 2673 N N . MET A 1 328 ? 6.656 -18.285 -11.669 1.00 81.06 328 MET A N 1
ATOM 2674 C CA . MET A 1 328 ? 6.546 -19.650 -11.161 1.00 81.06 328 MET A CA 1
ATOM 2675 C C . MET A 1 328 ? 6.333 -19.675 -9.643 1.00 81.06 328 MET A C 1
ATOM 2677 O O . MET A 1 328 ? 5.483 -20.421 -9.161 1.00 81.06 328 MET A O 1
ATOM 2681 N N . VAL A 1 329 ? 7.073 -18.850 -8.899 1.00 80.69 329 VAL A N 1
ATOM 2682 C CA . VAL A 1 329 ? 6.912 -18.682 -7.451 1.00 80.69 329 VAL A CA 1
ATOM 2683 C C . VAL A 1 329 ? 5.512 -18.172 -7.150 1.00 80.69 329 VAL A C 1
ATOM 2685 O O . VAL A 1 329 ? 4.824 -18.790 -6.343 1.00 80.69 329 VAL A O 1
ATOM 2688 N N . GLY A 1 330 ? 5.044 -17.132 -7.843 1.00 72.50 330 GLY A N 1
ATOM 2689 C CA . GLY A 1 330 ? 3.715 -16.597 -7.576 1.00 72.50 330 GLY A CA 1
ATOM 2690 C C . GLY A 1 330 ? 2.585 -17.549 -7.931 1.00 72.50 330 GLY A C 1
ATOM 2691 O O . GLY A 1 330 ? 1.612 -17.661 -7.187 1.00 72.50 330 GLY A O 1
ATOM 2692 N N . PHE A 1 331 ? 2.754 -18.345 -8.986 1.00 76.50 331 PHE A N 1
ATOM 2693 C CA . PHE A 1 331 ? 1.839 -19.439 -9.287 1.00 76.50 331 PHE A CA 1
ATOM 2694 C C . PHE A 1 331 ? 1.819 -20.509 -8.181 1.00 76.50 331 PHE A C 1
ATOM 2696 O O . PHE A 1 331 ? 0.744 -20.926 -7.747 1.00 76.50 331 PHE A O 1
ATOM 2703 N N . LEU A 1 332 ? 2.988 -20.939 -7.693 1.00 78.12 332 LEU A N 1
ATOM 2704 C CA . LEU A 1 332 ? 3.101 -21.953 -6.639 1.00 78.12 332 LEU A CA 1
ATOM 2705 C C . LEU A 1 332 ? 2.536 -21.469 -5.302 1.00 78.12 332 LEU A C 1
ATOM 2707 O O . LEU A 1 332 ? 1.736 -22.177 -4.689 1.00 78.12 332 LEU A O 1
ATOM 2711 N N . VAL A 1 333 ? 2.905 -20.264 -4.867 1.00 72.44 333 VAL A N 1
ATOM 2712 C CA . VAL A 1 333 ? 2.356 -19.654 -3.650 1.00 72.44 333 VAL A CA 1
ATOM 2713 C C . VAL A 1 333 ? 0.846 -19.476 -3.803 1.00 72.44 333 VAL A C 1
ATOM 2715 O O . VAL A 1 333 ? 0.101 -19.825 -2.891 1.00 72.44 333 VAL A O 1
ATOM 2718 N N . GLY A 1 334 ? 0.371 -19.071 -4.984 1.00 66.94 334 GLY A N 1
ATOM 2719 C CA . GLY A 1 334 ? -1.056 -18.980 -5.278 1.00 66.94 334 GLY A CA 1
ATOM 2720 C C . GLY A 1 334 ? -1.812 -20.297 -5.084 1.00 66.94 334 GLY A C 1
ATOM 2721 O O . GLY A 1 334 ? -2.895 -20.309 -4.500 1.00 66.94 334 GLY A O 1
ATOM 2722 N N . ILE A 1 335 ? -1.235 -21.427 -5.502 1.00 73.25 335 ILE A N 1
ATOM 2723 C CA . ILE A 1 335 ? -1.815 -22.758 -5.259 1.00 73.25 335 ILE A CA 1
ATOM 2724 C C . ILE A 1 335 ? -1.852 -23.077 -3.761 1.00 73.25 335 ILE A C 1
ATOM 2726 O O . ILE A 1 335 ? -2.890 -23.504 -3.255 1.00 73.25 335 ILE A O 1
ATOM 2730 N N . VAL A 1 336 ? -0.743 -22.864 -3.049 1.00 71.50 336 VAL A N 1
ATOM 2731 C CA . VAL A 1 336 ? -0.636 -23.171 -1.613 1.00 71.50 336 VAL A CA 1
ATOM 2732 C C . VAL A 1 336 ? -1.645 -22.357 -0.806 1.00 71.50 336 VAL A C 1
ATOM 2734 O O . VAL A 1 336 ? -2.383 -22.913 0.002 1.00 71.50 336 VAL A O 1
ATOM 2737 N N . VAL A 1 337 ? -1.752 -21.056 -1.066 1.00 64.38 337 VAL A N 1
ATOM 2738 C CA . VAL A 1 337 ? -2.695 -20.185 -0.356 1.00 64.38 337 VAL A CA 1
ATOM 2739 C C . VAL A 1 337 ? -4.147 -20.530 -0.712 1.00 64.38 337 VAL A C 1
ATOM 2741 O O . VAL A 1 337 ? -5.035 -20.424 0.135 1.00 64.38 337 VAL A O 1
ATOM 2744 N N . ARG A 1 338 ? -4.412 -21.017 -1.934 1.00 63.91 338 ARG A N 1
ATOM 2745 C CA . ARG A 1 338 ? -5.749 -21.487 -2.334 1.00 63.91 338 ARG A CA 1
ATOM 2746 C C . ARG A 1 338 ? -6.153 -22.750 -1.581 1.00 63.91 338 ARG A C 1
ATOM 2748 O O . ARG A 1 338 ? -7.315 -22.879 -1.208 1.00 63.91 338 ARG A O 1
ATOM 2755 N N . LEU A 1 339 ? -5.206 -23.653 -1.326 1.00 72.31 339 LEU A N 1
ATOM 2756 C CA . LEU A 1 339 ? -5.433 -24.838 -0.492 1.00 72.31 339 LEU A CA 1
ATOM 2757 C C . LEU A 1 339 ? -5.749 -24.466 0.967 1.00 72.31 339 LEU A C 1
ATOM 2759 O O . LEU A 1 339 ? -6.488 -25.188 1.627 1.00 72.31 339 LEU A O 1
ATOM 2763 N N . LEU A 1 340 ? -5.263 -23.317 1.444 1.00 72.25 340 LEU A N 1
ATOM 2764 C CA . LEU A 1 340 ? -5.545 -22.788 2.784 1.00 72.25 340 LEU A CA 1
ATOM 2765 C C . LEU A 1 340 ? -6.893 -22.045 2.896 1.00 72.25 340 LEU A C 1
ATOM 2767 O O . LEU A 1 340 ? -7.184 -21.480 3.944 1.00 72.25 340 LEU A O 1
ATOM 2771 N N . SER A 1 341 ? -7.732 -22.049 1.850 1.00 60.16 341 SER A N 1
ATOM 2772 C CA . SER A 1 341 ? -9.049 -21.374 1.820 1.00 60.16 341 SER A CA 1
ATOM 2773 C C . SER A 1 341 ? -9.008 -19.871 2.128 1.00 60.16 341 SER A C 1
ATOM 2775 O O . SER A 1 341 ? -10.001 -19.280 2.548 1.00 60.16 341 SER A O 1
ATOM 2777 N N . LEU A 1 342 ? -7.869 -19.220 1.887 1.00 56.06 342 LEU A N 1
ATOM 2778 C CA . LEU A 1 342 ? -7.753 -17.772 1.997 1.00 56.06 342 LEU A CA 1
ATOM 2779 C C . LEU A 1 342 ? -8.277 -17.133 0.701 1.00 56.06 342 LEU A C 1
ATOM 2781 O O . LEU A 1 342 ? -7.771 -17.401 -0.393 1.00 56.06 342 LEU A O 1
ATOM 2785 N N . ASN A 1 343 ? -9.282 -16.260 0.832 1.00 50.34 343 ASN A N 1
ATOM 2786 C CA . ASN A 1 343 ? -10.037 -15.640 -0.273 1.00 50.34 343 ASN A CA 1
ATOM 2787 C C . ASN A 1 343 ? -9.197 -14.797 -1.264 1.00 50.34 343 ASN A C 1
ATOM 2789 O O . ASN A 1 343 ? -9.734 -14.307 -2.252 1.00 50.34 343 ASN A O 1
ATOM 2793 N N . TYR A 1 344 ? -7.883 -14.654 -1.049 1.00 53.88 344 TYR A N 1
ATOM 2794 C CA . TYR A 1 344 ? -6.975 -13.818 -1.852 1.00 53.88 344 TYR A CA 1
ATOM 2795 C C . TYR A 1 344 ? -5.717 -14.561 -2.324 1.00 53.88 344 TYR A C 1
ATOM 2797 O O . TYR A 1 344 ? -4.672 -13.963 -2.566 1.00 53.88 344 TYR A O 1
ATOM 2805 N N . SER A 1 345 ? -5.826 -15.882 -2.475 1.00 43.78 345 SER A N 1
ATOM 2806 C CA . SER A 1 345 ? -4.710 -16.781 -2.790 1.00 43.78 345 SER A CA 1
ATOM 2807 C C . SER A 1 345 ? -3.812 -16.377 -3.956 1.00 43.78 345 SER A C 1
ATOM 2809 O O . SER A 1 345 ? -2.595 -16.406 -3.825 1.00 43.78 345 SER A O 1
ATOM 2811 N N . ILE A 1 346 ? -4.389 -15.933 -5.069 1.00 44.16 346 ILE A N 1
ATOM 2812 C CA . ILE A 1 346 ? -3.639 -15.555 -6.277 1.00 44.16 346 ILE A CA 1
ATOM 2813 C C . ILE A 1 346 ? -2.817 -14.267 -6.069 1.00 44.16 346 ILE A C 1
ATOM 2815 O O . ILE A 1 346 ? -1.820 -14.061 -6.752 1.00 44.16 346 ILE A O 1
ATOM 2819 N N . LEU A 1 347 ? -3.209 -13.428 -5.107 1.00 45.28 347 LEU A N 1
ATOM 2820 C CA . LEU A 1 347 ? -2.674 -12.083 -4.891 1.00 45.28 347 LEU A CA 1
ATOM 2821 C C . LEU A 1 347 ? -1.608 -12.027 -3.788 1.00 45.28 347 LEU A C 1
ATOM 2823 O O . LEU A 1 347 ? -0.772 -11.143 -3.814 1.00 45.28 347 LEU A O 1
ATOM 2827 N N . MET A 1 348 ? -1.608 -12.981 -2.847 1.00 47.31 348 MET A N 1
ATOM 2828 C CA . MET A 1 348 ? -0.479 -13.174 -1.920 1.00 47.31 348 MET A CA 1
ATOM 2829 C C . MET A 1 348 ? 0.705 -13.904 -2.568 1.00 47.31 348 MET A C 1
ATOM 2831 O O . MET A 1 348 ? 1.804 -13.893 -2.021 1.00 47.31 348 MET A O 1
ATOM 2835 N N . GLY A 1 349 ? 0.470 -14.605 -3.681 1.00 38.62 349 GLY A N 1
ATOM 2836 C CA . GLY A 1 349 ? 1.532 -15.291 -4.408 1.00 38.62 349 GLY A CA 1
ATOM 2837 C C . GLY A 1 349 ? 2.321 -14.387 -5.345 1.00 38.62 349 GLY A C 1
ATOM 2838 O O . GLY A 1 349 ? 3.538 -14.536 -5.435 1.00 38.62 349 GLY A O 1
ATOM 2839 N N . PHE A 1 350 ? 1.639 -13.480 -6.040 1.00 39.00 350 PHE A N 1
ATOM 2840 C CA . PHE A 1 350 ? 2.252 -12.491 -6.930 1.00 39.00 350 PHE A CA 1
ATOM 2841 C C . PHE A 1 350 ? 2.852 -11.325 -6.149 1.00 39.00 350 PHE A C 1
ATOM 2843 O O . PHE A 1 350 ? 3.934 -10.854 -6.572 1.00 39.00 350 PHE A O 1
#

pLDDT: mean 71.54, std 15.34, range [30.95, 89.62]

Sequence (350 aa):
MLLLLSSTISAIILFTLAIVLVLEPWIHFSGKKFGFNRPLAIFIGVVVLFLGLAVLSLYLVPLVVRQATNFYTLVFDFFPADDDSSVSMLDYTTVEENIDEIFSSEEAVNRLDKAGVSPEQIDEMKQKIKDYYKSVYEESEKEPEVNLKQELEENLNLPENTYIVIIGGDQKQEQIEETDLKNILKAYLPEETADYFEGELKEKAVKVESKENWRKFTEALMPKAISQERKEEIIDNTRNLLISLQAKFREYIPIIFQKIPSVITSAFTVTFFVILGTVYLSYYFPLMKRYSVRLYPNHSRDVAKGFLKDTYRSLQRYVNTILVISLMVGFLVGIVVRLLSLNYSILMGF